Protein AF-A9HXP9-F1 (afdb_monomer_lite)

Radius of gyration: 27.37 Å; chains: 1; bounding box: 66×43×79 Å

Secondary structure (DSSP, 8-state):
-GGG-SSTTHHHHHHHHHHHHHHTT--------HHHHHHHTTS-HHHHHHHSSS---PPPPPTT-HHHHHHHHHHHHHTTTSBSS-TTTTHHHHHHHHTT-HHHHHHHHHHHHHHHHHTT---B-HHHHHHHHHSGGGHHHHHHHHHHH-SSPPTTTGGGS--SPPPHHHHHHHHHHHHHHHHHHHHHHHHHHHS-HHHHHHHHHHHHHT-------------PPPPPHHHHHHHHHHHHTTSPPPPPP-

Organism: Bordetella petrii (strain ATCC BAA-461 / DSM 12804 / CCUG 43448 / CIP 107267 / Se-1111R) (NCBI:txid340100)

Structure (mmCIF, N/CA/C/O backbone):
data_AF-A9HXP9-F1
#
_entry.id   AF-A9HXP9-F1
#
loop_
_atom_site.group_PDB
_atom_site.id
_atom_site.type_symbol
_atom_site.label_atom_id
_atom_site.label_alt_id
_atom_site.label_comp_id
_atom_site.label_asym_id
_atom_site.label_entity_id
_atom_site.label_seq_id
_atom_site.pdbx_PDB_ins_code
_atom_site.Cartn_x
_atom_site.Cartn_y
_atom_site.Cartn_z
_atom_site.occupancy
_atom_site.B_iso_or_equiv
_atom_site.auth_seq_id
_atom_site.auth_comp_id
_atom_site.auth_asym_id
_atom_site.auth_atom_id
_atom_site.pdbx_PDB_model_num
ATOM 1 N N . MET A 1 1 ? 21.660 -8.278 0.047 1.00 49.34 1 MET A N 1
ATOM 2 C CA . MET A 1 1 ? 21.557 -7.009 -0.718 1.00 49.34 1 MET A CA 1
ATOM 3 C C . MET A 1 1 ? 21.026 -5.810 0.085 1.00 49.34 1 MET A C 1
ATOM 5 O O . MET A 1 1 ? 21.309 -4.688 -0.313 1.00 49.34 1 MET A O 1
ATOM 9 N N . GLN A 1 2 ? 20.311 -5.989 1.210 1.00 44.50 2 GLN A N 1
ATOM 10 C CA . GLN A 1 2 ? 19.719 -4.881 1.994 1.00 44.50 2 GLN A CA 1
ATOM 11 C C . GLN A 1 2 ? 20.740 -3.879 2.584 1.00 44.50 2 GLN A C 1
ATOM 13 O O . GLN A 1 2 ? 20.384 -2.741 2.862 1.00 44.50 2 GLN A O 1
ATOM 18 N N . PHE A 1 3 ? 22.013 -4.263 2.726 1.00 49.00 3 PHE A N 1
ATOM 19 C CA . PHE A 1 3 ? 23.065 -3.411 3.302 1.00 49.00 3 PHE A CA 1
ATOM 20 C C . PHE A 1 3 ? 23.811 -2.534 2.286 1.00 49.00 3 PHE A C 1
ATOM 22 O O . PHE A 1 3 ? 24.602 -1.686 2.682 1.00 49.00 3 PHE A O 1
ATOM 29 N N . LEU A 1 4 ? 23.558 -2.694 0.983 1.00 50.12 4 LEU A N 1
ATOM 30 C CA . LEU A 1 4 ? 24.265 -1.927 -0.050 1.00 50.12 4 LEU A CA 1
ATOM 31 C C . LEU A 1 4 ? 23.600 -0.589 -0.381 1.00 50.12 4 LEU A C 1
ATOM 33 O O . LEU A 1 4 ? 24.172 0.178 -1.139 1.00 50.12 4 LEU A O 1
ATOM 37 N N . THR A 1 5 ? 22.420 -0.287 0.170 1.00 49.44 5 THR A N 1
ATOM 38 C CA . THR A 1 5 ? 21.584 0.865 -0.217 1.00 49.44 5 THR A CA 1
ATOM 39 C C . THR A 1 5 ? 21.872 2.167 0.539 1.00 49.44 5 THR A C 1
ATOM 41 O O . THR A 1 5 ? 21.127 3.127 0.368 1.00 49.44 5 THR A O 1
ATOM 44 N N . GLN A 1 6 ? 22.903 2.227 1.390 1.00 47.94 6 GLN A N 1
ATOM 45 C CA . GLN A 1 6 ? 23.116 3.368 2.299 1.00 47.94 6 GLN A CA 1
ATOM 46 C C . GLN A 1 6 ? 23.966 4.527 1.737 1.00 47.94 6 GLN A C 1
ATOM 48 O O . GLN A 1 6 ? 24.186 5.501 2.448 1.00 47.94 6 GLN A O 1
ATOM 53 N N . SER A 1 7 ? 24.429 4.488 0.481 1.00 49.38 7 SER A N 1
ATOM 54 C CA . SER A 1 7 ? 25.266 5.566 -0.080 1.00 49.38 7 SER A CA 1
ATOM 55 C C . SER A 1 7 ? 24.886 5.958 -1.509 1.00 49.38 7 SER A C 1
ATOM 57 O O . SER A 1 7 ? 24.274 5.185 -2.240 1.00 49.38 7 SER A O 1
ATOM 59 N N . ALA A 1 8 ? 25.297 7.151 -1.953 1.00 54.34 8 ALA A N 1
ATOM 60 C CA . ALA A 1 8 ? 25.125 7.603 -3.340 1.00 54.34 8 ALA A CA 1
ATOM 61 C C . ALA A 1 8 ? 25.799 6.667 -4.377 1.00 54.34 8 ALA A C 1
ATOM 63 O O . ALA A 1 8 ? 25.421 6.658 -5.546 1.00 54.34 8 ALA A O 1
ATOM 64 N N . GLY A 1 9 ? 26.758 5.834 -3.943 1.00 59.34 9 GLY A N 1
ATOM 65 C CA . GLY A 1 9 ? 27.407 4.784 -4.740 1.00 59.34 9 GLY A CA 1
ATOM 66 C C . GLY A 1 9 ? 26.739 3.402 -4.666 1.00 59.34 9 GLY A C 1
ATOM 67 O O . GLY A 1 9 ? 27.186 2.480 -5.349 1.00 59.34 9 GLY A O 1
ATOM 68 N N . ALA A 1 10 ? 25.668 3.250 -3.882 1.00 63.31 10 ALA A N 1
ATOM 69 C CA . ALA A 1 10 ? 24.935 2.001 -3.662 1.00 63.31 10 ALA A CA 1
ATOM 70 C C . ALA A 1 10 ? 24.533 1.298 -4.959 1.00 63.31 10 ALA A C 1
ATOM 72 O O . ALA A 1 10 ? 24.793 0.113 -5.156 1.00 63.31 10 ALA A O 1
ATOM 73 N N . THR A 1 11 ? 23.926 2.048 -5.876 1.00 66.19 11 THR A N 1
ATOM 74 C CA . THR A 1 11 ? 23.429 1.518 -7.146 1.00 66.19 11 THR A CA 1
ATOM 75 C C . THR A 1 11 ? 24.577 1.025 -8.026 1.00 66.19 11 THR A C 1
ATOM 77 O O . THR A 1 11 ? 24.444 0.005 -8.697 1.00 66.19 11 THR A O 1
ATOM 80 N N . ASN A 1 12 ? 25.731 1.704 -7.995 1.00 70.62 12 ASN A N 1
ATOM 81 C CA . ASN A 1 12 ? 26.936 1.280 -8.712 1.00 70.62 12 ASN A CA 1
ATOM 82 C C . ASN A 1 12 ? 27.529 0.003 -8.128 1.00 70.62 12 ASN A C 1
ATOM 84 O O . ASN A 1 12 ? 27.928 -0.873 -8.889 1.00 70.62 12 ASN A O 1
ATOM 88 N N . LEU A 1 13 ? 27.554 -0.123 -6.804 1.00 74.69 13 LEU A N 1
ATOM 89 C CA . LEU A 1 13 ? 28.056 -1.323 -6.144 1.00 74.69 13 LEU A CA 1
ATOM 90 C C . LEU A 1 13 ? 27.126 -2.517 -6.401 1.00 74.69 13 LEU A C 1
ATOM 92 O O . LEU A 1 13 ? 27.603 -3.566 -6.816 1.00 74.69 13 LEU A O 1
ATOM 96 N N . ILE A 1 14 ? 25.805 -2.327 -6.301 1.00 75.88 14 ILE A N 1
ATOM 97 C CA . ILE A 1 14 ? 24.805 -3.344 -6.667 1.00 75.88 14 ILE A CA 1
ATOM 98 C C . ILE A 1 14 ? 25.013 -3.809 -8.112 1.00 75.88 14 ILE A C 1
ATOM 100 O O . ILE A 1 14 ? 25.071 -5.007 -8.361 1.00 75.88 14 ILE A O 1
ATOM 104 N N . THR A 1 15 ? 25.186 -2.879 -9.053 1.00 75.25 15 THR A N 1
ATOM 105 C CA . THR A 1 15 ? 25.388 -3.213 -10.474 1.00 75.25 15 THR A CA 1
ATOM 106 C C . THR A 1 15 ? 26.705 -3.970 -10.679 1.00 75.25 15 THR A C 1
ATOM 108 O O . THR A 1 15 ? 26.717 -4.997 -11.349 1.00 75.25 15 THR A O 1
ATOM 111 N N . LYS A 1 16 ? 27.804 -3.534 -10.044 1.00 80.44 16 LYS A N 1
ATOM 112 C CA . LYS A 1 16 ? 29.096 -4.243 -10.087 1.00 80.44 16 LYS A CA 1
ATOM 113 C C . LYS A 1 16 ? 28.994 -5.663 -9.532 1.00 80.44 16 LYS A C 1
ATOM 115 O O . LYS A 1 16 ? 29.515 -6.582 -10.153 1.00 80.44 16 LYS A O 1
ATOM 120 N N . SER A 1 17 ? 28.303 -5.857 -8.410 1.00 80.50 17 SER A N 1
ATOM 121 C CA . SER A 1 17 ? 28.084 -7.190 -7.841 1.00 80.50 17 SER A CA 1
ATOM 122 C C . SER A 1 17 ? 27.224 -8.061 -8.754 1.00 80.50 17 SER A C 1
ATOM 124 O O . SER A 1 17 ? 27.577 -9.209 -8.999 1.00 80.50 17 SER A O 1
ATOM 126 N N . LEU A 1 18 ? 26.135 -7.519 -9.312 1.00 79.44 18 LEU A N 1
ATOM 127 C CA . LEU A 1 18 ? 25.303 -8.241 -10.282 1.00 79.44 18 LEU A CA 1
ATOM 128 C C . LEU A 1 18 ? 26.117 -8.649 -11.518 1.00 79.44 18 LEU A C 1
ATOM 130 O O . LEU A 1 18 ? 25.976 -9.773 -11.994 1.00 79.44 18 LEU A O 1
ATOM 134 N N . TYR A 1 19 ? 27.027 -7.788 -11.981 1.00 80.25 19 TYR A N 1
ATOM 135 C CA . TYR A 1 19 ? 27.948 -8.138 -13.056 1.00 80.25 19 TYR A CA 1
ATOM 136 C C . TYR A 1 19 ? 28.922 -9.233 -12.684 1.00 80.25 19 TYR A C 1
ATOM 138 O O . TYR A 1 19 ? 29.104 -10.152 -13.472 1.00 80.25 19 TYR A O 1
ATOM 146 N N . GLN A 1 20 ? 29.537 -9.159 -11.507 1.00 82.00 20 GLN A N 1
ATOM 147 C CA . GLN A 1 20 ? 30.446 -10.205 -11.049 1.00 82.00 20 GLN A CA 1
ATOM 148 C C . GLN A 1 20 ? 29.742 -11.562 -11.013 1.00 82.00 20 GLN A C 1
ATOM 150 O O . GLN A 1 20 ? 30.279 -12.536 -11.527 1.00 82.00 20 GLN A O 1
ATOM 155 N N . PHE A 1 21 ? 28.512 -11.622 -10.502 1.00 81.44 21 PHE A N 1
ATOM 156 C CA . PHE A 1 21 ? 27.741 -12.865 -10.497 1.00 81.44 21 PHE A CA 1
ATOM 157 C C . PHE A 1 21 ? 27.343 -13.336 -11.900 1.00 81.44 21 PHE A C 1
ATOM 159 O O . PHE A 1 21 ? 27.414 -14.531 -12.179 1.00 81.44 21 PHE A O 1
ATOM 166 N N . SER A 1 22 ? 26.993 -12.412 -12.799 1.00 77.94 22 SER A N 1
ATOM 167 C CA . SER A 1 22 ? 26.708 -12.736 -14.200 1.00 77.94 22 SER A CA 1
ATOM 168 C C . SER A 1 22 ? 27.945 -13.264 -14.939 1.00 77.94 22 SER A C 1
ATOM 170 O O . SER A 1 22 ? 27.824 -14.234 -15.681 1.00 77.94 22 SER A O 1
ATOM 172 N N . TYR A 1 23 ? 29.132 -12.690 -14.705 1.00 80.00 23 TYR A N 1
ATOM 173 C CA . TYR A 1 23 ? 30.397 -13.180 -15.272 1.00 80.00 23 TYR A CA 1
ATOM 174 C C . TYR A 1 23 ? 30.766 -14.576 -14.766 1.00 80.00 23 TYR A C 1
ATOM 176 O O . TYR A 1 23 ? 31.361 -15.352 -15.505 1.00 80.00 23 TYR A O 1
ATOM 184 N N . LEU A 1 24 ? 30.391 -14.910 -13.531 1.00 83.75 24 LEU A N 1
ATOM 185 C CA . LEU A 1 24 ? 30.593 -16.240 -12.951 1.00 83.75 24 LEU A CA 1
ATOM 186 C C . LEU A 1 24 ? 29.597 -17.290 -13.480 1.00 83.75 24 LEU A C 1
ATOM 188 O O . LEU A 1 24 ? 29.673 -18.447 -13.076 1.00 83.75 24 LEU A O 1
ATOM 192 N N . GLY A 1 25 ? 28.655 -16.909 -14.352 1.00 79.56 25 GLY A N 1
ATOM 193 C CA . GLY A 1 25 ? 27.646 -17.819 -14.904 1.00 79.56 25 GLY A CA 1
ATOM 194 C C . GLY A 1 25 ? 26.584 -18.260 -13.892 1.00 79.56 25 GLY A C 1
ATOM 195 O O . GLY A 1 25 ? 25.858 -19.220 -14.141 1.00 79.56 25 GLY A O 1
ATOM 196 N N . VAL A 1 26 ? 26.478 -17.579 -12.747 1.00 83.25 26 VAL A N 1
ATOM 197 C CA . VAL A 1 26 ? 25.495 -17.912 -11.712 1.00 83.25 26 VAL A CA 1
ATOM 198 C C . VAL A 1 26 ? 24.134 -17.334 -12.113 1.00 83.25 26 VAL A C 1
ATOM 200 O O . VAL A 1 26 ? 24.056 -16.143 -12.420 1.00 83.25 26 VAL A O 1
ATOM 203 N N . PRO A 1 27 ? 23.038 -18.114 -12.085 1.00 81.12 27 PRO A N 1
ATOM 204 C CA . PRO A 1 27 ? 21.702 -17.564 -12.281 1.00 81.12 27 PRO A CA 1
ATOM 205 C C . PRO A 1 27 ? 21.354 -16.625 -11.118 1.00 81.12 27 PRO A C 1
ATOM 207 O O . PRO A 1 27 ? 21.237 -17.050 -9.968 1.00 81.12 27 PRO A O 1
ATOM 210 N N . VAL A 1 28 ? 21.195 -15.332 -11.411 1.00 79.44 28 VAL A N 1
ATOM 211 C CA . VAL A 1 28 ? 20.887 -14.305 -10.406 1.00 79.44 28 VAL A CA 1
ATOM 212 C C . VAL A 1 28 ? 19.432 -13.878 -10.513 1.00 79.44 28 VAL A C 1
ATOM 214 O O . VAL A 1 28 ? 18.983 -13.418 -11.558 1.00 79.44 28 VAL A O 1
ATOM 217 N N . VAL A 1 29 ? 18.723 -13.931 -9.388 1.00 84.06 29 VAL A N 1
ATOM 218 C CA . VAL A 1 29 ? 17.427 -13.269 -9.216 1.00 84.06 29 VAL A CA 1
ATOM 219 C C . VAL A 1 29 ? 17.611 -12.127 -8.226 1.00 84.06 29 VAL A C 1
ATOM 221 O O . VAL A 1 29 ? 18.096 -12.334 -7.113 1.00 84.06 29 VAL A O 1
ATOM 224 N N . PHE A 1 30 ? 17.219 -10.913 -8.612 1.00 84.56 30 PHE A N 1
ATOM 225 C CA . PHE A 1 30 ? 17.198 -9.771 -7.702 1.00 84.56 30 PHE A CA 1
ATOM 226 C C . PHE A 1 30 ? 15.808 -9.140 -7.657 1.00 84.56 30 PHE A C 1
ATOM 228 O O . PHE A 1 30 ? 15.121 -9.017 -8.667 1.00 84.56 30 PHE A O 1
ATOM 235 N N . ALA A 1 31 ? 15.401 -8.717 -6.462 1.00 86.56 31 ALA A N 1
ATOM 236 C CA . ALA A 1 31 ? 14.173 -7.967 -6.252 1.00 86.56 31 ALA A CA 1
ATOM 237 C C . ALA A 1 31 ? 14.509 -6.485 -6.061 1.00 86.56 31 ALA A C 1
ATOM 239 O O . ALA A 1 31 ? 15.366 -6.127 -5.249 1.00 86.56 31 ALA A O 1
ATOM 240 N N . ALA A 1 32 ? 13.816 -5.620 -6.795 1.00 84.62 32 ALA A N 1
ATOM 241 C CA . ALA A 1 32 ? 13.989 -4.176 -6.733 1.00 84.62 32 ALA A CA 1
ATOM 242 C C . ALA A 1 32 ? 12.645 -3.485 -6.502 1.00 84.62 32 ALA A C 1
ATOM 244 O O . ALA A 1 32 ? 11.617 -3.880 -7.049 1.00 84.62 32 ALA A O 1
ATOM 245 N N . ASN A 1 33 ? 12.654 -2.415 -5.707 1.00 87.75 33 ASN A N 1
ATOM 246 C CA . ASN A 1 33 ? 11.518 -1.500 -5.663 1.00 87.75 33 ASN A CA 1
ATOM 247 C C . ASN A 1 33 ? 11.522 -0.588 -6.907 1.00 87.75 33 ASN A C 1
ATOM 249 O O . ASN A 1 33 ? 12.518 -0.486 -7.628 1.00 87.75 33 ASN A O 1
ATOM 253 N N . TYR A 1 34 ? 10.417 0.122 -7.145 1.00 87.38 34 TYR A N 1
ATOM 254 C CA . TYR A 1 34 ? 10.291 0.998 -8.316 1.00 87.38 34 TYR A CA 1
ATOM 255 C C . TYR A 1 34 ? 11.317 2.142 -8.343 1.00 87.38 34 TYR A C 1
ATOM 257 O O . TYR A 1 34 ? 11.716 2.574 -9.422 1.00 87.38 34 TYR A O 1
ATOM 265 N N . GLY A 1 35 ? 11.785 2.618 -7.184 1.00 83.25 35 GLY A N 1
ATOM 266 C CA . GLY A 1 35 ? 12.832 3.642 -7.102 1.00 83.25 35 GLY A CA 1
ATOM 267 C C . GLY A 1 35 ? 14.191 3.147 -7.607 1.00 83.25 35 GLY A C 1
ATOM 268 O O . GLY A 1 35 ? 14.857 3.833 -8.388 1.00 83.25 35 GLY A O 1
ATOM 269 N N . LEU A 1 36 ? 14.574 1.927 -7.222 1.00 83.38 36 LEU A N 1
ATOM 270 C CA . LEU A 1 36 ? 15.788 1.276 -7.704 1.00 83.38 36 LEU A CA 1
ATOM 271 C C . LEU A 1 36 ? 15.673 0.957 -9.198 1.00 83.38 36 LEU A C 1
ATOM 273 O O . LEU A 1 36 ? 16.592 1.268 -9.947 1.00 83.38 36 LEU A O 1
ATOM 277 N N . TRP A 1 37 ? 14.525 0.445 -9.651 1.00 86.38 37 TRP A N 1
ATOM 278 C CA . TRP A 1 37 ? 14.279 0.199 -11.075 1.00 86.38 37 TRP A CA 1
ATOM 279 C C . TRP A 1 37 ? 14.441 1.468 -11.925 1.00 86.38 37 TRP A C 1
ATOM 281 O O . TRP A 1 37 ? 15.171 1.467 -12.912 1.00 86.38 37 TRP A O 1
ATOM 291 N N . ARG A 1 38 ? 13.828 2.590 -11.515 1.00 86.12 38 ARG A N 1
ATOM 292 C CA . ARG A 1 38 ? 13.982 3.890 -12.200 1.00 86.12 38 ARG A CA 1
ATOM 293 C C . ARG A 1 38 ? 15.433 4.371 -12.224 1.00 86.12 38 ARG A C 1
ATOM 295 O O . ARG A 1 38 ? 15.827 5.045 -13.169 1.00 86.12 38 ARG A O 1
ATOM 302 N N . SER A 1 39 ? 16.209 4.058 -11.189 1.00 84.19 39 SER A N 1
ATOM 303 C CA . SER A 1 39 ? 17.640 4.372 -11.151 1.00 84.19 39 SER A CA 1
ATOM 304 C C . SER A 1 39 ? 18.441 3.503 -12.123 1.00 84.19 39 SER A C 1
ATOM 306 O O . SER A 1 39 ? 19.337 4.018 -12.783 1.00 84.19 39 SER A O 1
ATOM 308 N N . LEU A 1 40 ? 18.104 2.215 -12.245 1.00 83.88 40 LEU A N 1
ATOM 309 C CA . LEU A 1 40 ? 18.754 1.290 -13.178 1.00 83.88 40 LEU A CA 1
ATOM 310 C C . LEU A 1 40 ? 18.420 1.612 -14.642 1.00 83.88 40 LEU A C 1
ATOM 312 O O . LEU A 1 40 ? 19.321 1.589 -15.470 1.00 83.88 40 LEU A O 1
ATOM 316 N N . LEU A 1 41 ? 17.182 2.019 -14.944 1.00 85.44 41 LEU A N 1
ATOM 317 C CA . LEU A 1 41 ? 16.767 2.444 -16.292 1.00 85.44 41 LEU A CA 1
ATOM 318 C C . LEU A 1 41 ? 17.533 3.660 -16.838 1.00 85.44 41 LEU A C 1
ATOM 320 O O . LEU A 1 41 ? 17.568 3.866 -18.043 1.00 85.44 41 LEU A O 1
ATOM 324 N N . LYS A 1 42 ? 18.106 4.500 -15.968 1.00 85.62 42 LYS A N 1
ATOM 325 C CA . LYS A 1 42 ? 18.893 5.676 -16.381 1.00 85.62 42 LYS A CA 1
ATOM 326 C C . LYS A 1 42 ? 20.345 5.338 -16.734 1.00 85.62 42 LYS A C 1
ATOM 328 O O . LYS A 1 42 ? 21.100 6.242 -17.083 1.00 85.62 42 LYS A O 1
ATOM 333 N N . ARG A 1 43 ? 20.765 4.082 -16.556 1.00 82.69 43 ARG A N 1
ATOM 334 C CA . ARG A 1 43 ? 22.135 3.637 -16.842 1.00 82.69 43 ARG A CA 1
ATOM 335 C C . ARG A 1 43 ? 22.325 3.390 -18.338 1.00 82.69 43 ARG A C 1
ATOM 337 O O . ARG A 1 43 ? 21.397 3.524 -19.130 1.00 82.69 43 ARG A O 1
ATOM 344 N N . GLN A 1 44 ? 23.553 3.037 -18.709 1.00 84.38 44 GLN A N 1
ATOM 345 C CA . GLN A 1 44 ? 23.889 2.659 -20.076 1.00 84.38 44 GLN A CA 1
ATOM 346 C C . GLN A 1 44 ? 23.011 1.496 -20.555 1.00 84.38 44 GLN A C 1
ATOM 348 O O . GLN A 1 44 ? 22.587 0.640 -19.774 1.00 84.38 44 GLN A O 1
ATOM 353 N N . GLU A 1 45 ? 22.751 1.461 -21.858 1.00 83.62 45 GLU A N 1
ATOM 354 C CA . GLU A 1 45 ? 21.870 0.466 -22.469 1.00 83.62 45 GLU A CA 1
ATOM 355 C C . GLU A 1 45 ? 22.359 -0.971 -22.229 1.00 83.62 45 GLU A C 1
ATOM 357 O O . GLU A 1 45 ? 21.556 -1.857 -21.957 1.00 83.62 45 GLU A O 1
ATOM 362 N N . GLN A 1 46 ? 23.677 -1.184 -22.207 1.00 80.62 46 GLN A N 1
ATOM 363 C CA . GLN A 1 46 ? 24.294 -2.479 -21.900 1.00 80.62 46 GLN A CA 1
ATOM 364 C C . GLN A 1 46 ? 23.914 -2.995 -20.502 1.00 80.62 46 GLN A C 1
ATOM 366 O O . GLN A 1 46 ? 23.658 -4.188 -20.322 1.00 80.62 46 GLN A O 1
ATOM 371 N N . ASP A 1 47 ? 23.839 -2.104 -19.510 1.00 79.50 47 ASP A N 1
ATOM 372 C CA . ASP A 1 47 ? 23.405 -2.428 -18.148 1.00 79.50 47 ASP A CA 1
ATOM 373 C C . ASP A 1 47 ? 21.925 -2.781 -18.112 1.00 79.50 47 ASP A C 1
ATOM 375 O O . ASP A 1 47 ? 21.521 -3.749 -17.466 1.00 79.50 47 ASP A O 1
ATOM 379 N N . THR A 1 48 ? 21.124 -2.038 -18.866 1.00 82.56 48 THR A N 1
ATOM 380 C CA . THR A 1 48 ? 19.685 -2.273 -18.978 1.00 82.56 48 THR A CA 1
ATOM 381 C C . THR A 1 48 ? 19.400 -3.621 -19.640 1.00 82.56 48 THR A C 1
ATOM 383 O O . THR A 1 48 ? 18.638 -4.418 -19.101 1.00 82.56 48 THR A O 1
ATOM 386 N N . GLN A 1 49 ? 20.064 -3.933 -20.752 1.00 82.94 49 GLN A N 1
ATOM 387 C CA . GLN A 1 49 ? 19.865 -5.182 -21.490 1.00 82.94 49 GLN A CA 1
ATOM 388 C C . GLN A 1 49 ? 20.339 -6.425 -20.733 1.00 82.94 49 GLN A C 1
ATOM 390 O O . GLN A 1 49 ? 19.825 -7.507 -20.997 1.00 82.94 49 GLN A O 1
ATOM 395 N N . ARG A 1 50 ? 21.298 -6.295 -19.807 1.00 80.88 50 ARG A N 1
ATOM 396 C CA . ARG A 1 50 ? 21.797 -7.420 -18.995 1.00 80.88 50 ARG A CA 1
ATOM 397 C C . ARG A 1 50 ? 21.030 -7.614 -17.688 1.00 80.88 50 ARG A C 1
ATOM 399 O O . ARG A 1 50 ? 20.936 -8.740 -17.213 1.00 80.88 50 ARG A O 1
ATOM 406 N N . LEU A 1 51 ? 20.521 -6.537 -17.084 1.00 80.19 51 LEU A N 1
ATOM 407 C CA . LEU A 1 51 ? 19.869 -6.590 -15.768 1.00 80.19 51 LEU A CA 1
ATOM 408 C C . LEU A 1 51 ? 18.340 -6.528 -15.833 1.00 80.19 51 LEU A C 1
ATOM 410 O O . LEU A 1 51 ? 17.679 -6.996 -14.910 1.00 80.19 51 LEU A O 1
ATOM 414 N N . LEU A 1 52 ? 17.770 -5.915 -16.872 1.00 84.25 52 LEU A N 1
ATOM 415 C CA . LEU A 1 52 ? 16.348 -5.556 -16.948 1.00 84.25 52 LEU A CA 1
ATOM 416 C C . LEU A 1 52 ? 15.606 -6.269 -18.093 1.00 84.25 52 LEU A C 1
ATOM 418 O O . LEU A 1 52 ? 14.509 -5.852 -18.454 1.00 84.25 52 LEU A O 1
ATOM 422 N N . THR A 1 53 ? 16.177 -7.338 -18.656 1.00 82.69 53 THR A N 1
ATOM 423 C CA . THR A 1 53 ? 15.670 -8.037 -19.853 1.00 82.69 53 THR A CA 1
ATOM 424 C C . THR A 1 53 ? 14.322 -8.725 -19.634 1.00 82.69 53 THR A C 1
ATOM 426 O O . THR A 1 53 ? 13.458 -8.681 -20.503 1.00 82.69 53 THR A O 1
ATOM 429 N N . SER A 1 54 ? 14.136 -9.371 -18.481 1.00 84.06 54 SER A N 1
ATOM 430 C CA . SER A 1 54 ? 12.974 -10.222 -18.184 1.00 84.06 54 SER A CA 1
ATOM 431 C C . SER A 1 54 ? 12.383 -9.922 -16.797 1.00 84.06 54 SER A C 1
ATOM 433 O O . SER A 1 54 ? 12.466 -10.739 -15.876 1.00 84.06 54 SER A O 1
ATOM 435 N N . PRO A 1 55 ? 11.787 -8.732 -16.598 1.00 87.19 55 PRO A N 1
ATOM 436 C CA . PRO A 1 55 ? 11.243 -8.360 -15.303 1.00 87.19 55 PRO A CA 1
ATOM 437 C C . PRO A 1 55 ? 9.961 -9.127 -14.979 1.00 87.19 55 PRO A C 1
ATOM 439 O O . PRO A 1 55 ? 8.993 -9.106 -15.737 1.00 87.19 55 PRO A O 1
ATOM 442 N N . ILE A 1 56 ? 9.914 -9.710 -13.783 1.00 89.00 56 ILE A N 1
ATOM 443 C CA . ILE A 1 56 ? 8.671 -10.192 -13.178 1.00 89.00 56 ILE A CA 1
ATOM 444 C C . ILE A 1 56 ? 8.103 -9.059 -12.323 1.00 89.00 56 ILE A C 1
ATOM 446 O O . ILE A 1 56 ? 8.676 -8.683 -11.297 1.00 89.00 56 ILE A O 1
ATOM 450 N N . VAL A 1 57 ? 6.980 -8.484 -12.756 1.00 88.31 57 VAL A N 1
ATOM 451 C CA . VAL A 1 57 ? 6.356 -7.351 -12.065 1.00 88.31 57 VAL A CA 1
ATOM 452 C C . VAL A 1 57 ? 5.384 -7.849 -11.006 1.00 88.31 57 VAL A C 1
ATOM 454 O O . VAL A 1 57 ? 4.334 -8.400 -11.318 1.00 88.31 57 VAL A O 1
ATOM 457 N N . LEU A 1 58 ? 5.708 -7.590 -9.741 1.00 87.94 58 LEU A N 1
ATOM 458 C CA . LEU A 1 58 ? 4.788 -7.803 -8.629 1.00 87.94 58 LEU A CA 1
ATOM 459 C C . LEU A 1 58 ? 3.943 -6.545 -8.420 1.00 87.94 58 LEU A C 1
ATOM 461 O O . LEU A 1 58 ? 4.471 -5.461 -8.140 1.00 87.94 58 LEU A O 1
ATOM 465 N N . LEU A 1 59 ? 2.630 -6.695 -8.572 1.00 87.19 59 LEU A N 1
ATOM 466 C CA . LEU A 1 59 ? 1.658 -5.633 -8.349 1.00 87.19 59 LEU A CA 1
ATOM 467 C C . LEU A 1 59 ? 0.986 -5.794 -6.978 1.00 87.19 59 LEU A C 1
ATOM 469 O O . LEU A 1 59 ? 0.891 -6.909 -6.461 1.00 87.19 59 LEU A O 1
ATOM 473 N N . PRO A 1 60 ? 0.521 -4.689 -6.367 1.00 87.69 60 PRO A N 1
ATOM 474 C CA . PRO A 1 60 ? -0.401 -4.764 -5.242 1.00 87.69 60 PRO A CA 1
ATOM 475 C C . PRO A 1 60 ? -1.642 -5.571 -5.624 1.00 87.69 60 PRO A C 1
ATOM 477 O O . PRO A 1 60 ? -2.035 -5.584 -6.792 1.00 87.69 60 PRO A O 1
ATOM 480 N N . SER A 1 61 ? -2.278 -6.199 -4.637 1.00 89.50 61 SER A N 1
ATOM 481 C CA . SER A 1 61 ? -3.546 -6.881 -4.877 1.00 89.50 61 SER A CA 1
ATOM 482 C C . SER A 1 61 ? -4.578 -5.888 -5.421 1.00 89.50 61 SER A C 1
ATOM 484 O O . SER A 1 61 ? -4.609 -4.719 -5.026 1.00 89.50 61 SER A O 1
ATOM 486 N N . GLU A 1 62 ? -5.412 -6.346 -6.348 1.00 86.81 62 GLU A N 1
ATOM 487 C CA . GLU A 1 62 ? -6.513 -5.553 -6.891 1.00 86.81 62 GLU A CA 1
ATOM 488 C C . GLU A 1 62 ? -7.701 -5.578 -5.919 1.00 86.81 62 GLU A C 1
ATOM 490 O O . GLU A 1 62 ? -7.895 -6.545 -5.170 1.00 86.81 62 GLU A O 1
ATOM 495 N N . LYS A 1 63 ? -8.493 -4.502 -5.895 1.00 84.31 63 LYS A N 1
ATOM 496 C CA . LYS A 1 63 ? -9.678 -4.436 -5.040 1.00 84.31 63 LYS A CA 1
ATOM 497 C C . LYS A 1 63 ? -10.667 -5.526 -5.446 1.00 84.31 63 LYS A C 1
ATOM 499 O O . LYS A 1 63 ? -11.033 -5.625 -6.609 1.00 84.31 63 LYS A O 1
ATOM 504 N N . GLY A 1 64 ? -11.122 -6.308 -4.470 1.00 82.94 64 GLY A N 1
ATOM 505 C CA . GLY A 1 64 ? -12.086 -7.383 -4.707 1.00 82.94 64 GLY A CA 1
ATOM 506 C C . GLY A 1 64 ? -11.523 -8.557 -5.510 1.00 82.94 64 GLY A C 1
ATOM 507 O O . GLY A 1 64 ? -12.280 -9.460 -5.847 1.00 82.94 64 GLY A O 1
ATOM 508 N N . SER A 1 65 ? -10.214 -8.569 -5.798 1.00 88.50 65 SER A N 1
ATOM 509 C CA . SER A 1 65 ? -9.569 -9.751 -6.364 1.00 88.50 65 SER A CA 1
ATOM 510 C C . SER A 1 65 ? -9.674 -10.924 -5.401 1.00 88.50 65 SER A C 1
ATOM 512 O O . SER A 1 65 ? -9.615 -10.760 -4.178 1.00 88.50 65 SER A O 1
ATOM 514 N N . GLU A 1 66 ? -9.780 -12.124 -5.960 1.00 90.75 66 GLU A N 1
ATOM 515 C CA . GLU A 1 66 ? -9.832 -13.346 -5.167 1.00 90.75 66 GLU A CA 1
ATOM 516 C C . GLU A 1 66 ? -8.596 -13.480 -4.264 1.00 90.75 66 GLU A C 1
ATOM 518 O O . GLU A 1 66 ? -8.719 -13.826 -3.093 1.00 90.75 66 GLU A O 1
ATOM 523 N N . ASP A 1 67 ? -7.418 -13.094 -4.759 1.00 90.38 67 ASP A N 1
ATOM 524 C CA . ASP A 1 67 ? -6.173 -13.082 -3.986 1.00 90.38 67 ASP A CA 1
ATOM 525 C C . ASP A 1 67 ? -6.226 -12.155 -2.768 1.00 90.38 67 ASP A C 1
ATOM 527 O O . ASP A 1 67 ? -5.649 -12.467 -1.722 1.00 90.38 67 ASP A O 1
ATOM 531 N N . TRP A 1 68 ? -6.894 -11.004 -2.893 1.00 92.25 68 TRP A N 1
ATOM 532 C CA . TRP A 1 68 ? -7.082 -10.080 -1.778 1.00 92.25 68 TRP A CA 1
ATOM 533 C C . TRP A 1 68 ? -8.017 -10.671 -0.726 1.00 92.25 68 TRP A C 1
ATOM 535 O O . TRP A 1 68 ? -7.680 -10.682 0.457 1.00 92.25 68 TRP A O 1
ATOM 545 N N . ASN A 1 69 ? -9.149 -11.221 -1.160 1.00 92.31 69 ASN A N 1
ATOM 546 C CA . ASN A 1 69 ? -10.140 -11.806 -0.259 1.00 92.31 69 ASN A CA 1
ATOM 547 C C . ASN A 1 69 ? -9.582 -13.053 0.444 1.00 92.31 69 ASN A C 1
ATOM 549 O O . ASN A 1 69 ? -9.679 -13.164 1.666 1.00 92.31 69 ASN A O 1
ATOM 553 N N . ARG A 1 70 ? -8.887 -13.939 -0.287 1.00 93.12 70 ARG A N 1
ATOM 554 C CA . ARG A 1 70 ? -8.167 -15.091 0.287 1.00 93.12 70 ARG A CA 1
ATOM 555 C C . ARG A 1 70 ? -7.114 -14.654 1.300 1.00 93.12 70 ARG A C 1
ATOM 557 O O . ARG A 1 70 ? -6.978 -15.286 2.342 1.00 93.12 70 ARG A O 1
ATOM 564 N N . TYR A 1 71 ? -6.383 -13.573 1.020 1.00 93.56 71 TYR A N 1
ATOM 565 C CA . TYR A 1 71 ? -5.417 -13.031 1.972 1.00 93.56 71 TYR A CA 1
ATOM 566 C C . TYR A 1 71 ? -6.094 -12.541 3.256 1.00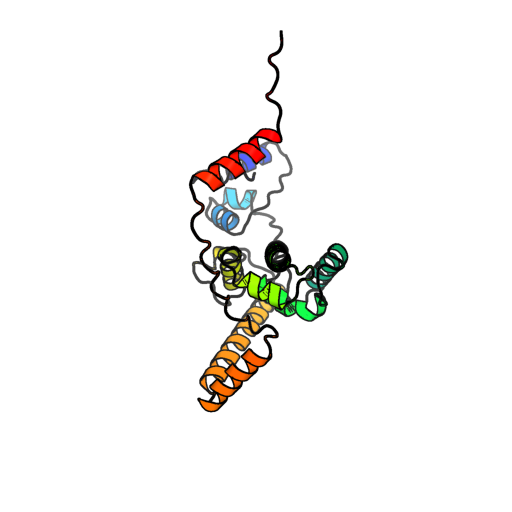 93.56 71 TYR A C 1
ATOM 568 O O . TYR A 1 71 ? -5.644 -12.905 4.340 1.00 93.56 71 TYR A O 1
ATOM 576 N N . LEU A 1 72 ? -7.173 -11.761 3.149 1.00 92.69 72 LEU A N 1
ATOM 577 C CA . LEU A 1 72 ? -7.916 -11.292 4.321 1.00 92.69 72 LEU A CA 1
ATOM 578 C C . LEU A 1 72 ? -8.495 -12.460 5.131 1.00 92.69 72 LEU A C 1
ATOM 580 O O . LEU A 1 72 ? -8.380 -12.447 6.348 1.00 92.69 72 LEU A O 1
ATOM 584 N N . ASN A 1 73 ? -9.006 -13.498 4.463 1.00 91.69 73 ASN A N 1
ATOM 585 C CA . ASN A 1 73 ? -9.576 -14.685 5.107 1.00 91.69 73 ASN A CA 1
ATOM 586 C C . ASN A 1 73 ? -8.478 -15.465 5.844 1.00 91.69 73 ASN A C 1
ATOM 588 O O . ASN A 1 73 ? -8.617 -15.828 7.006 1.00 91.69 73 ASN A O 1
ATOM 592 N N . GLY A 1 74 ? -7.316 -15.638 5.209 1.00 92.56 74 GLY A N 1
ATOM 593 C CA . GLY A 1 74 ? -6.157 -16.244 5.861 1.00 92.56 74 GLY A CA 1
ATOM 594 C C . GLY A 1 74 ? -5.693 -15.472 7.099 1.00 92.56 74 GLY A C 1
ATOM 595 O O . GLY A 1 74 ? -5.298 -16.089 8.085 1.00 92.56 74 GLY A O 1
ATOM 596 N N . VAL A 1 75 ? -5.752 -14.136 7.075 1.00 91.25 75 VAL A N 1
ATOM 597 C CA . VAL A 1 75 ? -5.409 -13.315 8.247 1.00 91.25 75 VAL A CA 1
ATOM 598 C C . VAL A 1 75 ? -6.471 -13.419 9.338 1.00 91.25 75 VAL A C 1
ATOM 600 O O . VAL A 1 75 ? -6.109 -13.514 10.506 1.00 91.25 75 VAL A O 1
ATOM 603 N N . GLU A 1 76 ? -7.749 -13.415 8.974 1.00 90.25 76 GLU A N 1
ATOM 604 C CA . GLU A 1 76 ? -8.870 -13.580 9.902 1.00 90.25 76 GLU A CA 1
ATOM 605 C C . GLU A 1 76 ? -8.791 -14.915 10.644 1.00 90.25 76 GLU A C 1
ATOM 607 O O . GLU A 1 76 ? -8.777 -14.925 11.870 1.00 90.25 76 GLU A O 1
ATOM 612 N N . ASN A 1 77 ? -8.585 -16.014 9.913 1.00 91.00 77 ASN A N 1
ATOM 613 C CA . ASN A 1 77 ? -8.408 -17.345 10.497 1.00 91.00 77 ASN A CA 1
ATOM 614 C C . ASN A 1 77 ? -7.160 -17.439 11.386 1.00 91.00 77 ASN A C 1
ATOM 616 O O . ASN A 1 77 ? -7.159 -18.147 12.388 1.00 91.00 77 ASN A O 1
ATOM 620 N N . LEU A 1 78 ? -6.071 -16.752 11.022 1.00 91.00 78 LEU A N 1
ATOM 621 C CA . LEU A 1 78 ? -4.837 -16.757 11.814 1.00 91.00 78 LEU A CA 1
ATOM 622 C C . LEU A 1 78 ? -4.981 -15.958 13.114 1.00 91.00 78 LEU A C 1
ATOM 624 O O . LEU A 1 78 ? -4.383 -16.309 14.129 1.00 91.00 78 LEU A O 1
ATOM 628 N N . LEU A 1 79 ? -5.715 -14.849 13.060 1.00 87.81 79 LEU A N 1
ATOM 629 C CA . LEU A 1 79 ? -5.911 -13.924 14.171 1.00 87.81 79 LEU A CA 1
ATOM 630 C C . LEU A 1 79 ? -7.239 -14.169 14.887 1.00 87.81 79 LEU A C 1
ATOM 632 O O . LEU A 1 79 ? -7.751 -13.240 15.511 1.00 87.81 79 LEU A O 1
ATOM 636 N N . ASP A 1 80 ? -7.783 -15.381 14.797 1.00 82.88 80 ASP A N 1
ATOM 637 C CA . ASP A 1 80 ? -9.089 -15.744 15.337 1.00 82.88 80 ASP A CA 1
ATOM 638 C C . ASP A 1 80 ? -9.326 -15.157 16.745 1.00 82.88 80 ASP A C 1
ATOM 640 O O . ASP A 1 80 ? -8.446 -15.153 17.613 1.00 82.88 80 ASP A O 1
ATOM 644 N N . GLY A 1 81 ? -10.497 -14.548 16.939 1.00 82.38 81 GLY A N 1
ATOM 645 C CA . GLY A 1 81 ? -10.863 -13.824 18.161 1.00 82.38 81 GLY A CA 1
ATOM 646 C C . GLY A 1 81 ? -10.231 -12.434 18.360 1.00 82.38 81 GLY A C 1
ATOM 647 O O . GLY A 1 81 ? -10.600 -11.742 19.313 1.00 82.38 81 GLY A O 1
ATOM 648 N N . THR A 1 82 ? -9.322 -11.981 17.486 1.00 87.88 82 THR A N 1
ATOM 649 C CA . THR A 1 82 ? -8.725 -10.627 17.552 1.00 87.88 82 THR A CA 1
ATOM 650 C C . THR A 1 82 ? -9.647 -9.559 16.975 1.00 87.88 82 THR A C 1
ATOM 652 O O . THR A 1 82 ? -9.618 -8.417 17.430 1.00 87.88 82 THR A O 1
ATOM 655 N N . PHE A 1 83 ? -10.454 -9.894 15.971 1.00 88.69 83 PHE A N 1
ATOM 656 C CA . PHE A 1 83 ? -11.406 -8.966 15.364 1.00 88.69 83 PHE A CA 1
ATOM 657 C C . PHE A 1 83 ? -12.809 -9.241 15.891 1.00 88.69 83 PHE A C 1
ATOM 659 O O . PHE A 1 83 ? -13.204 -10.392 16.042 1.00 88.69 83 PHE A O 1
ATOM 666 N N . SER A 1 84 ? -13.566 -8.181 16.177 1.00 86.69 84 SER A N 1
ATOM 667 C CA . SER A 1 84 ? -14.985 -8.305 16.546 1.00 86.69 84 SER A CA 1
ATOM 668 C C . SER A 1 84 ? -15.919 -8.278 15.333 1.00 86.69 84 SER A C 1
ATOM 670 O O . SER A 1 84 ? -17.133 -8.340 15.500 1.00 86.69 84 SER A O 1
ATOM 672 N N . VAL A 1 85 ? -15.374 -8.083 14.130 1.00 84.25 85 VAL A N 1
ATOM 673 C CA . VAL A 1 85 ? -16.121 -7.852 12.890 1.00 84.25 85 VAL A CA 1
ATOM 674 C C . VAL A 1 85 ? -15.532 -8.716 11.783 1.00 84.25 85 VAL A C 1
ATOM 676 O O . VAL A 1 85 ? -14.315 -8.888 11.740 1.00 84.25 85 VAL A O 1
ATOM 679 N N . ASP A 1 86 ? -16.394 -9.181 10.878 1.00 86.31 86 ASP A N 1
ATOM 680 C CA . ASP A 1 86 ? -16.001 -9.874 9.652 1.00 86.31 86 ASP A CA 1
ATOM 681 C C . ASP A 1 86 ? -15.131 -8.964 8.767 1.00 86.31 86 ASP A C 1
ATOM 683 O O . ASP A 1 86 ? -15.559 -7.905 8.284 1.00 86.31 86 ASP A O 1
ATOM 687 N N . ILE A 1 87 ? -13.884 -9.378 8.556 1.00 87.94 87 ILE A N 1
ATOM 688 C CA . ILE A 1 87 ? -12.907 -8.618 7.768 1.00 87.94 87 ILE A CA 1
ATOM 689 C C . ILE A 1 87 ? -13.301 -8.614 6.283 1.00 87.94 87 ILE A C 1
ATOM 691 O O . ILE A 1 87 ? -13.057 -7.621 5.581 1.00 87.94 87 ILE A O 1
ATOM 695 N N . GLN A 1 88 ? -13.934 -9.686 5.793 1.00 86.38 88 GLN A N 1
ATOM 696 C CA . GLN A 1 88 ? -14.352 -9.815 4.394 1.00 86.38 88 GLN A CA 1
ATOM 697 C C . GLN A 1 88 ? -15.408 -8.783 4.023 1.00 86.38 88 GLN A C 1
ATOM 699 O O . GLN A 1 88 ? -15.275 -8.108 2.991 1.00 86.38 88 GLN A O 1
ATOM 704 N N . ALA A 1 89 ? -16.406 -8.602 4.891 1.00 88.50 89 ALA A N 1
ATOM 705 C CA . ALA A 1 89 ? -17.461 -7.608 4.714 1.00 88.50 89 ALA A CA 1
ATOM 706 C C . ALA A 1 89 ? -16.893 -6.188 4.523 1.00 88.50 89 ALA A C 1
ATOM 708 O O . ALA A 1 89 ? -17.438 -5.376 3.772 1.00 88.50 89 ALA A O 1
ATOM 709 N N . HIS A 1 90 ? -15.738 -5.902 5.132 1.00 89.94 90 HIS A N 1
ATOM 710 C CA . HIS A 1 90 ? -15.067 -4.603 5.065 1.00 89.94 90 HIS A CA 1
ATOM 711 C C . HIS A 1 90 ? -13.833 -4.572 4.152 1.00 89.94 90 HIS A C 1
ATOM 713 O O . HIS A 1 90 ? -13.061 -3.605 4.184 1.00 89.94 90 HIS A O 1
ATOM 719 N N . SER A 1 91 ? -13.669 -5.565 3.273 1.00 91.12 91 SER A N 1
ATOM 720 C CA . SER A 1 91 ? -12.537 -5.679 2.340 1.00 91.12 91 SER A CA 1
ATOM 721 C C . SER A 1 91 ? -12.280 -4.401 1.530 1.00 91.12 91 SER A C 1
ATOM 723 O O . SER A 1 91 ? -11.126 -4.001 1.351 1.00 91.12 91 SER A O 1
ATOM 725 N N . SER A 1 92 ? -13.341 -3.716 1.085 1.00 89.69 92 SER A N 1
ATOM 726 C CA . SER A 1 92 ? -13.256 -2.444 0.354 1.00 89.69 92 SER A CA 1
ATOM 727 C C . SER A 1 92 ? -12.692 -1.310 1.214 1.00 89.69 92 SER A C 1
ATOM 729 O O . SER A 1 92 ? -11.866 -0.531 0.738 1.00 89.69 92 SER A O 1
ATOM 731 N N . THR A 1 93 ? -13.126 -1.199 2.469 1.00 90.75 93 THR A N 1
ATOM 732 C CA . THR A 1 93 ? -12.647 -0.164 3.397 1.00 90.75 93 THR A CA 1
ATOM 733 C C . THR A 1 93 ? -11.181 -0.405 3.733 1.00 90.75 93 THR A C 1
ATOM 735 O O . THR A 1 93 ? -10.356 0.498 3.615 1.00 90.75 93 THR A O 1
ATOM 738 N N . ILE A 1 94 ? -10.816 -1.650 4.037 1.00 93.00 94 ILE A N 1
ATOM 739 C CA . ILE A 1 94 ? -9.428 -2.035 4.326 1.00 93.00 94 ILE A CA 1
ATOM 740 C C . ILE A 1 94 ? -8.530 -1.769 3.114 1.00 93.00 94 ILE A C 1
ATOM 742 O O . ILE A 1 94 ? -7.406 -1.278 3.260 1.00 93.00 94 ILE A O 1
ATOM 746 N N . TYR A 1 95 ? -9.032 -2.028 1.905 1.00 92.94 95 TYR A N 1
ATOM 747 C CA . TYR A 1 95 ? -8.317 -1.696 0.681 1.00 92.94 95 TYR A CA 1
ATOM 748 C C . TYR A 1 95 ? -8.030 -0.194 0.579 1.00 92.94 95 TYR A C 1
ATOM 750 O O . TYR A 1 95 ? -6.919 0.192 0.228 1.00 92.94 95 TYR A O 1
ATOM 758 N N . GLN A 1 96 ? -8.989 0.670 0.916 1.00 91.06 96 GLN A N 1
ATOM 759 C CA . GLN A 1 96 ? -8.790 2.126 0.890 1.00 91.06 96 GLN A CA 1
ATOM 760 C C . GLN A 1 96 ? -7.734 2.588 1.904 1.00 91.06 96 GLN A C 1
ATOM 762 O O . GLN A 1 96 ? -6.939 3.473 1.596 1.00 91.06 96 GLN A O 1
ATOM 767 N N . LEU A 1 97 ? -7.657 1.941 3.070 1.00 93.00 97 LEU A N 1
ATOM 768 C CA . LEU A 1 97 ? -6.671 2.264 4.109 1.00 93.00 97 LEU A CA 1
ATOM 769 C C . LEU A 1 97 ? -5.247 1.763 3.790 1.00 93.00 97 LEU A C 1
ATOM 771 O O . LEU A 1 97 ? -4.273 2.212 4.402 1.00 93.00 97 LEU A O 1
ATOM 775 N N . THR A 1 98 ? -5.101 0.823 2.849 1.00 94.25 98 THR A N 1
ATOM 776 C CA . THR A 1 98 ? -3.835 0.093 2.618 1.00 94.25 98 THR A CA 1
ATOM 777 C C . THR A 1 98 ? -3.372 0.053 1.160 1.00 94.25 98 THR A C 1
ATOM 779 O O . THR A 1 98 ? -2.245 -0.365 0.895 1.00 94.25 98 THR A O 1
ATOM 782 N N . ALA A 1 99 ? -4.206 0.483 0.210 1.00 91.06 99 ALA A N 1
ATOM 783 C CA . ALA A 1 99 ? -4.000 0.353 -1.236 1.00 91.06 99 ALA A CA 1
ATOM 784 C C . ALA A 1 99 ? -3.658 -1.084 -1.694 1.00 91.06 99 ALA A C 1
ATOM 786 O O . ALA A 1 99 ? -2.853 -1.270 -2.608 1.00 91.06 99 ALA A O 1
ATOM 787 N N . GLY A 1 100 ? -4.208 -2.106 -1.022 1.00 89.94 100 GLY A N 1
ATOM 788 C CA . GLY A 1 100 ? -3.953 -3.520 -1.338 1.00 89.94 100 GLY A CA 1
ATOM 789 C C . GLY A 1 100 ? -2.548 -4.014 -0.964 1.00 89.94 100 GLY A C 1
ATOM 790 O O . GLY A 1 100 ? -2.131 -5.100 -1.374 1.00 89.94 100 GLY A O 1
ATOM 791 N N . LEU A 1 101 ? -1.783 -3.232 -0.191 1.00 93.12 101 LEU A N 1
ATOM 792 C CA . LEU A 1 101 ? -0.463 -3.632 0.289 1.00 93.12 101 LEU A CA 1
ATOM 793 C C . LEU A 1 101 ? -0.569 -4.425 1.596 1.00 93.12 101 LEU A C 1
ATOM 795 O O . LEU A 1 101 ? -0.733 -3.857 2.676 1.00 93.12 101 LEU A O 1
ATOM 799 N N . LYS A 1 102 ? -0.332 -5.737 1.509 1.00 93.75 102 LYS A N 1
ATOM 800 C CA . LYS A 1 102 ? -0.325 -6.683 2.644 1.00 93.75 102 LYS A CA 1
ATOM 801 C C . LYS A 1 102 ? 0.528 -6.205 3.832 1.00 93.75 102 LYS A C 1
ATOM 803 O O . LYS A 1 102 ? 0.100 -6.262 4.979 1.00 93.75 102 LYS A O 1
ATOM 808 N N . ARG A 1 103 ? 1.713 -5.635 3.566 1.00 93.75 103 ARG A N 1
ATOM 809 C CA . ARG A 1 103 ? 2.597 -5.088 4.619 1.00 93.75 103 ARG A CA 1
ATOM 810 C C . ARG A 1 103 ? 1.950 -3.951 5.415 1.00 93.75 103 ARG A C 1
ATOM 812 O O . ARG A 1 103 ? 2.171 -3.838 6.616 1.00 93.75 103 ARG A O 1
ATOM 819 N N . LEU A 1 104 ? 1.192 -3.093 4.728 1.00 95.19 104 LEU A N 1
ATOM 820 C CA . LEU A 1 104 ? 0.565 -1.924 5.331 1.00 95.19 104 LEU A CA 1
ATOM 821 C C . LEU A 1 104 ? -0.646 -2.343 6.151 1.00 95.19 104 LEU A C 1
ATOM 823 O O . LEU A 1 104 ? -0.838 -1.810 7.236 1.00 95.19 104 LEU A O 1
ATOM 827 N N . PHE A 1 105 ? -1.382 -3.354 5.686 1.00 94.62 105 PHE A N 1
ATOM 828 C CA . PHE A 1 105 ? -2.439 -3.977 6.470 1.00 94.62 105 PHE A CA 1
ATOM 829 C C . PHE A 1 105 ? -1.913 -4.536 7.796 1.00 94.62 105 PHE A C 1
ATOM 831 O O . PHE A 1 105 ? -2.406 -4.148 8.846 1.00 94.62 105 PHE A O 1
ATOM 838 N N . ILE A 1 106 ? -0.844 -5.341 7.777 1.00 94.38 106 ILE A N 1
ATOM 839 C CA . ILE A 1 106 ? -0.239 -5.879 9.010 1.00 94.38 106 ILE A CA 1
ATOM 840 C C . ILE A 1 106 ? 0.201 -4.749 9.953 1.00 94.38 106 ILE A C 1
ATOM 842 O O . ILE A 1 106 ? -0.049 -4.804 11.157 1.00 94.38 106 ILE A O 1
ATOM 846 N N . GLN A 1 107 ? 0.849 -3.709 9.416 1.00 95.62 107 GLN A N 1
ATOM 847 C CA . GLN A 1 107 ? 1.264 -2.551 10.208 1.00 95.62 107 GLN A CA 1
ATOM 848 C C . GLN A 1 107 ? 0.061 -1.836 10.839 1.00 95.62 107 GLN A C 1
ATOM 850 O O . GLN A 1 107 ? 0.112 -1.496 12.020 1.00 95.62 107 GLN A O 1
ATOM 855 N N . LEU A 1 108 ? -1.004 -1.617 10.068 1.00 95.31 108 LEU A N 1
ATOM 856 C CA . LEU A 1 108 ? -2.220 -0.951 10.521 1.00 95.31 108 LEU A CA 1
ATOM 857 C C . LEU A 1 108 ? -2.916 -1.761 11.619 1.00 95.31 108 LEU A C 1
ATOM 859 O O . LEU A 1 108 ? -3.204 -1.220 12.684 1.00 95.31 108 LEU A O 1
ATOM 863 N N . THR A 1 109 ? -3.086 -3.066 11.407 1.00 94.00 109 THR A N 1
ATOM 864 C CA . THR A 1 109 ? -3.659 -3.996 12.388 1.00 94.00 109 THR A CA 1
ATOM 865 C C . THR A 1 109 ? -2.849 -4.017 13.678 1.00 94.00 109 THR A C 1
ATOM 867 O O . THR A 1 109 ? -3.416 -3.953 14.766 1.00 94.00 109 THR A O 1
ATOM 870 N N . ARG A 1 110 ? -1.513 -4.026 13.590 1.00 94.88 110 ARG A N 1
ATOM 871 C CA . ARG A 1 110 ? -0.640 -3.956 14.771 1.00 94.88 110 ARG A CA 1
ATOM 872 C C . ARG A 1 110 ? -0.848 -2.663 15.565 1.00 94.88 110 ARG A C 1
ATOM 874 O O . ARG A 1 110 ? -0.858 -2.702 16.796 1.00 94.88 110 ARG A O 1
ATOM 881 N N . LEU A 1 111 ? -0.975 -1.525 14.882 1.00 95.62 111 LEU A N 1
ATOM 882 C CA . LEU A 1 111 ? -1.223 -0.234 15.531 1.00 95.62 111 LEU A CA 1
ATOM 883 C C . LEU A 1 111 ? -2.602 -0.204 16.198 1.00 95.62 111 LEU A C 1
ATOM 885 O O . LEU A 1 111 ? -2.693 0.192 17.362 1.00 95.62 111 LEU A O 1
ATOM 889 N N . ALA A 1 112 ? -3.628 -0.702 15.508 1.00 94.62 112 ALA A N 1
ATOM 890 C CA . ALA A 1 112 ? -4.985 -0.798 16.037 1.00 94.62 112 ALA A CA 1
ATOM 891 C C . ALA A 1 112 ? -5.034 -1.682 17.274 1.00 94.62 112 ALA A C 1
ATOM 893 O O . ALA A 1 112 ? -5.450 -1.229 18.340 1.00 94.62 112 ALA A O 1
ATOM 894 N N . TYR A 1 113 ? -4.481 -2.888 17.181 1.00 94.50 113 TYR A N 1
ATOM 895 C CA . TYR A 1 113 ? -4.397 -3.801 18.309 1.00 94.50 113 TYR A CA 1
ATOM 896 C C . TYR A 1 113 ? -3.653 -3.184 19.498 1.00 94.50 113 TYR A C 1
ATOM 898 O O . TYR A 1 113 ? -4.121 -3.254 20.632 1.00 94.50 113 TYR A O 1
ATOM 906 N N . SER A 1 114 ? -2.529 -2.498 19.260 1.00 94.12 114 SER A N 1
ATOM 907 C CA . SER A 1 114 ? -1.797 -1.823 20.335 1.00 94.12 114 SER A CA 1
ATOM 908 C C . SER A 1 114 ? -2.605 -0.701 20.995 1.00 94.12 114 SER A C 1
ATOM 910 O O . SER A 1 114 ? -2.453 -0.492 22.201 1.00 94.12 114 SER A O 1
ATOM 912 N N . SER A 1 115 ? -3.418 0.032 20.233 1.00 93.88 115 SER A N 1
ATOM 913 C CA . SER A 1 115 ? -4.280 1.095 20.758 1.00 93.88 115 SER A CA 1
ATOM 914 C C . SER A 1 115 ? -5.408 0.516 21.617 1.00 93.88 115 SER A C 1
ATOM 916 O O . SER A 1 115 ? -5.568 0.897 22.777 1.00 93.88 115 SER A O 1
ATOM 918 N N . VAL A 1 116 ? -6.109 -0.486 21.084 1.00 94.12 116 VAL A N 1
ATOM 919 C CA . VAL A 1 116 ? -7.192 -1.230 21.745 1.00 94.12 116 VAL A CA 1
ATOM 920 C C . VAL A 1 116 ? -6.703 -1.872 23.045 1.00 94.12 116 VAL A C 1
ATOM 922 O O . VAL A 1 116 ? -7.338 -1.735 24.092 1.00 94.12 116 VAL A O 1
ATOM 925 N N . TRP A 1 117 ? -5.520 -2.488 23.013 1.00 93.56 117 TRP A N 1
ATOM 926 C CA . TRP A 1 117 ? -4.921 -3.132 24.180 1.00 93.56 117 TRP A CA 1
ATOM 927 C C . TRP A 1 117 ? -4.656 -2.152 25.326 1.00 93.56 117 TRP A C 1
ATOM 929 O O . TRP A 1 117 ? -4.882 -2.489 26.490 1.00 93.56 117 TRP A O 1
ATOM 939 N N . LYS A 1 118 ? -4.204 -0.928 25.015 1.00 92.81 118 LYS A N 1
ATOM 940 C CA . LYS A 1 118 ? -3.984 0.134 26.015 1.00 92.81 118 LYS A CA 1
ATOM 941 C C . LYS A 1 118 ? -5.286 0.619 26.652 1.00 92.81 118 LYS A C 1
ATOM 943 O O . LYS A 1 118 ? -5.258 1.090 27.783 1.00 92.81 118 LYS A O 1
ATOM 948 N N . GLN A 1 119 ? -6.406 0.491 25.946 1.00 92.56 119 GLN A N 1
ATOM 949 C CA . GLN A 1 119 ? -7.740 0.837 26.440 1.00 92.56 119 GLN A CA 1
ATOM 950 C C . GLN A 1 119 ? -8.386 -0.302 27.251 1.00 92.56 119 GLN A C 1
ATOM 952 O O . GLN A 1 119 ? -9.510 -0.154 27.718 1.00 92.56 119 GLN A O 1
ATOM 957 N N . GLY A 1 120 ? -7.705 -1.444 27.414 1.00 91.25 120 GLY A N 1
ATOM 958 C CA . GLY A 1 120 ? -8.227 -2.614 28.129 1.00 91.25 120 GLY A CA 1
ATOM 959 C C . GLY A 1 120 ? -9.145 -3.509 27.292 1.00 91.25 120 GLY A C 1
ATOM 960 O O . GLY A 1 120 ? -9.578 -4.552 27.773 1.00 91.25 120 GLY A O 1
ATOM 961 N N . ARG A 1 121 ? -9.399 -3.151 26.029 1.00 93.06 121 ARG A N 1
ATOM 962 C CA . ARG A 1 121 ? -10.107 -4.008 25.075 1.00 93.06 121 ARG A CA 1
ATOM 963 C C . ARG A 1 121 ? -9.150 -5.050 24.481 1.00 93.06 121 ARG A C 1
ATOM 965 O O . ARG A 1 121 ? -7.923 -4.917 24.541 1.00 93.06 121 ARG A O 1
ATOM 972 N N . ARG A 1 122 ? -9.722 -6.122 23.930 1.00 89.69 122 ARG A N 1
ATOM 973 C CA . ARG A 1 122 ? -8.982 -7.237 23.305 1.00 89.69 122 ARG A CA 1
ATOM 974 C C . ARG A 1 122 ? -9.375 -7.500 21.856 1.00 89.69 122 ARG A C 1
ATOM 976 O O . ARG A 1 122 ? -8.639 -8.187 21.164 1.00 89.69 122 ARG A O 1
ATOM 983 N N . GLN A 1 123 ? -10.481 -6.909 21.412 1.00 92.31 123 GLN A N 1
ATOM 984 C CA . GLN A 1 123 ? -10.990 -7.054 20.058 1.00 92.31 123 GLN A CA 1
ATOM 985 C C . GLN A 1 123 ? -10.897 -5.735 19.294 1.00 92.31 123 GLN A C 1
ATOM 987 O O . GLN A 1 123 ? -11.210 -4.670 19.835 1.00 92.31 123 GLN A O 1
ATOM 992 N N . VAL A 1 124 ? -10.447 -5.830 18.047 1.00 93.19 124 VAL A N 1
ATOM 993 C CA . VAL A 1 124 ? -10.251 -4.726 17.110 1.00 93.19 124 VAL A CA 1
ATOM 994 C C . VAL A 1 124 ? -11.482 -4.591 16.220 1.00 93.19 124 VAL A C 1
ATOM 996 O O . VAL A 1 124 ? -11.927 -5.563 15.609 1.00 93.19 124 VAL A O 1
ATOM 999 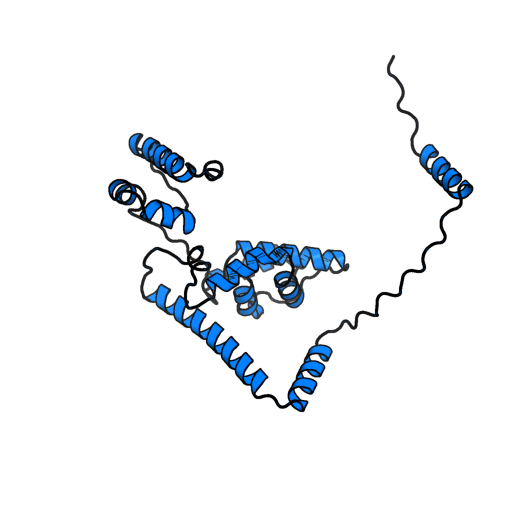N N . THR A 1 125 ? -11.999 -3.370 16.125 1.00 93.25 125 THR A N 1
ATOM 1000 C CA . THR A 1 125 ? -13.083 -2.990 15.209 1.00 93.25 125 THR A CA 1
ATOM 1001 C C . THR A 1 125 ? -12.529 -2.324 13.942 1.00 93.25 125 THR A C 1
ATOM 1003 O O . THR A 1 125 ? -11.360 -1.933 13.875 1.00 93.25 125 THR A O 1
ATOM 1006 N N . ILE A 1 126 ? -13.374 -2.136 12.924 1.00 92.12 126 ILE A N 1
ATOM 1007 C CA . ILE A 1 126 ? -13.005 -1.358 11.728 1.00 92.12 126 ILE A CA 1
ATOM 1008 C C . ILE A 1 126 ? -12.739 0.114 12.068 1.00 92.12 126 ILE A C 1
ATOM 1010 O O . ILE A 1 126 ? -11.850 0.731 11.483 1.00 92.12 126 ILE A O 1
ATOM 1014 N N . GLU A 1 127 ? -13.450 0.665 13.048 1.00 91.88 127 GLU A N 1
ATOM 1015 C CA . GLU A 1 127 ? -13.225 2.022 13.553 1.00 91.88 127 GLU A CA 1
ATOM 1016 C C . GLU A 1 127 ? -11.834 2.155 14.178 1.00 91.88 127 GLU A C 1
ATOM 1018 O O . GLU A 1 127 ? -11.132 3.132 13.932 1.00 91.88 127 GLU A O 1
ATOM 1023 N N . ASP A 1 128 ? -11.365 1.139 14.909 1.00 93.88 128 ASP A N 1
ATOM 1024 C CA . ASP A 1 128 ? -10.002 1.119 15.450 1.00 93.88 128 ASP A CA 1
ATOM 1025 C C . ASP A 1 128 ? -8.936 1.117 14.341 1.00 93.88 128 ASP A C 1
ATOM 1027 O O . ASP A 1 128 ? -7.878 1.741 14.494 1.00 93.88 128 ASP A O 1
ATOM 1031 N N . LEU A 1 129 ? -9.207 0.452 13.209 1.00 94.19 129 LEU A N 1
ATOM 1032 C CA . LEU A 1 129 ? -8.343 0.508 12.025 1.00 94.19 129 LEU A CA 1
ATOM 1033 C C . LEU A 1 129 ? -8.352 1.905 11.391 1.00 94.19 129 LEU A C 1
ATOM 1035 O O . LEU A 1 129 ? -7.282 2.411 11.049 1.00 94.19 129 LEU A O 1
ATOM 1039 N N . ALA A 1 130 ? -9.518 2.544 11.272 1.00 93.94 130 ALA A N 1
ATOM 1040 C CA . ALA A 1 130 ? -9.635 3.915 10.769 1.00 93.94 130 ALA A CA 1
ATOM 1041 C C . ALA A 1 130 ? -8.900 4.915 11.683 1.00 93.94 130 ALA A C 1
ATOM 1043 O O . ALA A 1 130 ? -8.034 5.658 11.228 1.00 93.94 130 ALA A O 1
ATOM 1044 N N . ASN A 1 131 ? -9.108 4.832 12.997 1.00 93.88 131 ASN A N 1
ATOM 1045 C CA . ASN A 1 131 ? -8.396 5.645 13.987 1.00 93.88 131 ASN A CA 1
ATOM 1046 C C . ASN A 1 131 ? -6.872 5.437 13.919 1.00 93.88 131 ASN A C 1
ATOM 1048 O O . ASN A 1 131 ? -6.076 6.369 14.064 1.00 93.88 131 ASN A O 1
ATOM 1052 N N . SER A 1 132 ? -6.437 4.202 13.661 1.00 94.81 132 SER A N 1
ATOM 1053 C CA . SER A 1 132 ? -5.014 3.879 13.507 1.00 94.81 132 SER A CA 1
ATOM 1054 C C . SER A 1 132 ? -4.421 4.411 12.210 1.00 94.81 132 SER A C 1
ATOM 1056 O O . SER A 1 132 ? -3.236 4.754 12.184 1.00 94.81 132 SER A O 1
ATOM 1058 N N . TYR A 1 133 ? -5.226 4.527 11.156 1.00 95.62 133 TYR A N 1
ATOM 1059 C CA . TYR A 1 133 ? -4.823 5.152 9.901 1.00 95.62 133 TYR A CA 1
ATOM 1060 C C . TYR A 1 133 ? -4.530 6.642 10.094 1.00 95.62 133 TYR A C 1
ATOM 1062 O O . TYR A 1 133 ? -3.558 7.156 9.528 1.00 95.62 133 TYR A O 1
ATOM 1070 N N . ASP A 1 134 ? -5.296 7.315 10.955 1.00 94.50 134 ASP A N 1
ATOM 1071 C CA . ASP A 1 134 ? -5.102 8.730 11.282 1.00 94.50 134 ASP A CA 1
ATOM 1072 C C . ASP A 1 134 ? -3.948 8.983 12.262 1.00 94.50 134 ASP A C 1
ATOM 1074 O O . ASP A 1 134 ? -3.387 10.084 12.302 1.00 94.50 134 ASP A O 1
ATOM 1078 N N . SER A 1 135 ? -3.482 7.944 12.956 1.00 94.56 135 SER A N 1
ATOM 1079 C CA . SER A 1 135 ? -2.362 8.038 13.894 1.00 94.56 135 SER A CA 1
ATOM 1080 C C . SER A 1 135 ? -1.066 8.578 13.265 1.00 94.56 135 SER A C 1
ATOM 1082 O O . SER A 1 135 ? -0.734 8.344 12.098 1.00 94.56 135 SER A O 1
ATOM 1084 N N . VAL A 1 136 ? -0.263 9.261 14.087 1.00 95.00 136 VAL A N 1
ATOM 1085 C CA . VAL A 1 136 ? 1.053 9.789 13.684 1.00 95.00 136 VAL A CA 1
ATOM 1086 C C . VAL A 1 136 ? 1.997 8.662 13.256 1.00 95.00 136 VAL A C 1
ATOM 1088 O O . VAL A 1 136 ? 2.744 8.803 12.290 1.00 95.00 136 VAL A O 1
ATOM 1091 N N . SER A 1 137 ? 1.927 7.511 13.928 1.00 93.69 137 SER A N 1
ATOM 1092 C CA . SER A 1 137 ? 2.759 6.343 13.627 1.00 93.69 137 SER A CA 1
ATOM 1093 C C . SER A 1 137 ? 2.500 5.759 12.236 1.00 93.69 137 SER A C 1
ATOM 1095 O O . SER A 1 137 ? 3.390 5.118 11.674 1.00 93.69 137 SER A O 1
ATOM 1097 N N . TYR A 1 138 ? 1.317 5.993 11.661 1.00 96.19 138 TYR A N 1
ATOM 1098 C CA . TYR A 1 138 ? 0.965 5.543 10.315 1.00 96.19 138 TYR A CA 1
ATOM 1099 C C . TYR A 1 138 ? 1.117 6.640 9.245 1.00 96.19 138 TYR A C 1
ATOM 1101 O O . TYR A 1 138 ? 0.938 6.367 8.062 1.00 96.19 138 TYR A O 1
ATOM 1109 N N . ALA A 1 139 ? 1.520 7.866 9.601 1.00 94.81 139 ALA A N 1
ATOM 1110 C CA . ALA A 1 139 ? 1.529 9.014 8.684 1.00 94.81 139 ALA A CA 1
ATOM 1111 C C . ALA A 1 139 ? 2.352 8.795 7.394 1.00 94.81 139 ALA A C 1
ATOM 1113 O O . ALA A 1 139 ? 1.934 9.198 6.306 1.00 94.81 139 ALA A O 1
ATOM 1114 N N . SER A 1 140 ? 3.505 8.123 7.489 1.00 92.44 140 SER A N 1
ATOM 1115 C CA . SER A 1 140 ? 4.338 7.794 6.318 1.00 92.44 140 SER A CA 1
ATOM 1116 C C . SER A 1 140 ? 3.637 6.801 5.381 1.00 92.44 140 SER A C 1
ATOM 1118 O O . SER A 1 140 ? 3.548 7.022 4.170 1.00 92.44 140 SER A O 1
ATOM 1120 N N . SER A 1 141 ? 3.058 5.745 5.954 1.00 94.56 141 SER A N 1
ATOM 1121 C CA . SER A 1 141 ? 2.287 4.730 5.233 1.00 94.56 141 SER A CA 1
ATOM 1122 C C . SER A 1 141 ? 1.021 5.321 4.610 1.00 94.56 141 SER A C 1
ATOM 1124 O O . SER A 1 141 ? 0.731 5.055 3.447 1.00 94.56 141 SER A O 1
ATOM 1126 N N . ARG A 1 142 ? 0.325 6.211 5.326 1.00 94.50 142 ARG A N 1
ATOM 1127 C CA . ARG A 1 142 ? -0.825 6.975 4.824 1.00 94.50 142 ARG A CA 1
ATOM 1128 C C . ARG A 1 142 ? -0.472 7.790 3.582 1.00 94.50 142 ARG A C 1
ATOM 1130 O O . ARG A 1 142 ? -1.189 7.732 2.586 1.00 94.50 142 ARG A O 1
ATOM 1137 N N . ARG A 1 143 ? 0.667 8.494 3.597 1.00 92.00 143 ARG A N 1
ATOM 1138 C CA . ARG A 1 143 ? 1.153 9.248 2.429 1.00 92.00 143 ARG A CA 1
ATOM 1139 C C . ARG A 1 143 ? 1.419 8.335 1.232 1.00 92.00 143 ARG A C 1
ATOM 1141 O O . ARG A 1 143 ? 1.094 8.702 0.105 1.00 92.00 143 ARG A O 1
ATOM 1148 N N . GLN A 1 144 ? 1.985 7.152 1.472 1.00 91.69 144 GLN A N 1
ATOM 1149 C CA . GLN A 1 144 ? 2.176 6.151 0.425 1.00 91.69 144 GLN A CA 1
ATOM 1150 C C . GLN A 1 144 ? 0.834 5.674 -0.154 1.00 91.69 144 GLN A C 1
ATOM 1152 O O . GLN A 1 144 ? 0.691 5.626 -1.375 1.00 91.69 144 GLN A O 1
ATOM 1157 N N . VAL A 1 145 ? -0.140 5.341 0.696 1.00 92.69 145 VAL A N 1
ATOM 1158 C CA . VAL A 1 145 ? -1.476 4.882 0.275 1.00 92.69 145 VAL A CA 1
ATOM 1159 C C . VAL A 1 145 ? -2.156 5.939 -0.589 1.00 92.69 145 VAL A C 1
ATOM 1161 O O . VAL A 1 145 ? -2.539 5.643 -1.720 1.00 92.69 145 VAL A O 1
ATOM 1164 N N . ALA A 1 146 ? -2.205 7.187 -0.117 1.00 90.50 146 ALA A N 1
ATOM 1165 C CA . ALA A 1 146 ? -2.775 8.302 -0.871 1.00 90.50 146 ALA A CA 1
ATOM 1166 C C . ALA A 1 146 ? -2.107 8.454 -2.248 1.00 90.50 146 ALA A C 1
ATOM 1168 O O . ALA A 1 146 ? -2.779 8.564 -3.274 1.00 90.50 146 ALA A O 1
ATOM 1169 N N . ALA A 1 147 ? -0.775 8.369 -2.297 1.00 90.12 147 ALA A N 1
ATOM 1170 C CA . ALA A 1 147 ? -0.026 8.475 -3.541 1.00 90.12 147 ALA A CA 1
ATOM 1171 C C . ALA A 1 147 ? -0.301 7.325 -4.532 1.00 90.12 147 ALA A C 1
ATOM 1173 O O . ALA A 1 147 ? -0.265 7.546 -5.741 1.00 90.12 147 ALA A O 1
ATOM 1174 N N . MET A 1 148 ? -0.584 6.111 -4.050 1.00 88.25 148 MET A N 1
ATOM 1175 C CA . MET A 1 148 ? -0.912 4.956 -4.902 1.00 88.25 148 MET A CA 1
ATOM 1176 C C . MET A 1 148 ? -2.341 4.998 -5.454 1.00 88.25 148 MET A C 1
ATOM 1178 O O . MET A 1 148 ? -2.585 4.495 -6.559 1.00 88.25 148 MET A O 1
ATOM 1182 N N . LEU A 1 149 ? -3.261 5.596 -4.694 1.00 88.06 149 LEU A N 1
ATOM 1183 C CA . LEU A 1 149 ? -4.667 5.766 -5.061 1.00 88.06 149 LEU A CA 1
ATOM 1184 C C . LEU A 1 149 ? -4.917 7.015 -5.923 1.00 88.06 149 LEU A C 1
ATOM 1186 O O . LEU A 1 149 ? -5.966 7.128 -6.548 1.00 88.06 149 LEU A O 1
ATOM 1190 N N . THR A 1 150 ? -3.944 7.925 -6.020 1.00 85.94 150 THR A N 1
ATOM 1191 C CA . THR A 1 150 ? -4.050 9.118 -6.870 1.00 85.94 150 THR A CA 1
ATOM 1192 C C . THR A 1 150 ? -4.079 8.734 -8.359 1.00 85.94 150 THR A C 1
ATOM 1194 O O . THR A 1 150 ? -3.213 7.995 -8.830 1.00 85.94 150 THR A O 1
ATOM 1197 N N . ILE A 1 151 ? -5.039 9.278 -9.122 1.00 79.12 151 ILE A N 1
ATOM 1198 C CA . ILE A 1 151 ? -5.157 9.065 -10.581 1.00 79.12 151 ILE A CA 1
ATOM 1199 C C . ILE A 1 151 ? -3.926 9.593 -11.319 1.00 79.12 151 ILE A C 1
ATOM 1201 O O . ILE A 1 151 ? -3.286 8.868 -12.081 1.00 79.12 151 ILE A O 1
ATOM 1205 N N . HIS A 1 152 ? -3.600 10.868 -11.095 1.00 77.25 152 HIS A N 1
ATOM 1206 C CA . HIS A 1 152 ? -2.521 11.540 -11.804 1.00 77.25 152 HIS A CA 1
ATOM 1207 C C . HIS A 1 152 ? -1.259 11.573 -10.945 1.00 77.25 152 HIS A C 1
ATOM 1209 O O . HIS A 1 152 ? -1.292 12.124 -9.841 1.00 77.25 152 HIS A O 1
ATOM 1215 N N . PRO A 1 153 ? -0.134 11.025 -11.433 1.00 73.00 153 PRO A N 1
ATOM 1216 C CA . PRO A 1 153 ? 1.115 11.111 -10.705 1.00 73.00 153 PRO A CA 1
ATOM 1217 C C . PRO A 1 153 ? 1.549 12.560 -10.495 1.00 73.00 153 PRO A C 1
ATOM 1219 O O . PRO A 1 153 ? 1.906 13.263 -11.435 1.00 73.00 153 PRO A O 1
ATOM 1222 N N . THR A 1 154 ? 1.638 12.981 -9.242 1.00 82.25 154 THR A N 1
ATOM 1223 C CA . THR A 1 154 ? 2.530 14.071 -8.838 1.00 82.25 154 THR A CA 1
ATOM 1224 C C . THR A 1 154 ? 3.975 13.571 -8.759 1.00 82.25 154 THR A C 1
ATOM 1226 O O . THR A 1 154 ? 4.216 12.369 -8.598 1.00 82.25 154 THR A O 1
ATOM 1229 N N . LYS A 1 155 ? 4.956 14.487 -8.768 1.00 78.81 155 LYS A N 1
ATOM 1230 C CA . LYS A 1 155 ? 6.387 14.155 -8.581 1.00 78.81 155 LYS A CA 1
ATOM 1231 C C . LYS A 1 155 ? 6.635 13.269 -7.352 1.00 78.81 155 LYS A C 1
ATOM 1233 O O . LYS A 1 155 ? 7.461 12.367 -7.402 1.00 78.81 155 LYS A O 1
ATOM 1238 N N . GLN A 1 156 ? 5.887 13.498 -6.272 1.00 76.12 156 GLN A N 1
ATOM 1239 C CA . GLN A 1 156 ? 6.001 12.732 -5.029 1.00 76.12 156 GLN A CA 1
ATOM 1240 C C . GLN A 1 156 ? 5.362 11.342 -5.126 1.00 76.12 156 GLN A C 1
ATOM 1242 O O . GLN A 1 156 ? 5.851 10.400 -4.513 1.00 76.12 156 GLN A O 1
ATOM 1247 N N . SER A 1 157 ? 4.288 11.192 -5.903 1.00 81.19 157 SER A N 1
ATOM 1248 C CA . SER A 1 157 ? 3.629 9.894 -6.106 1.00 81.19 157 SER A CA 1
ATOM 1249 C C . SER A 1 157 ? 4.294 9.017 -7.168 1.00 81.19 157 SER A C 1
ATOM 1251 O O . SER A 1 157 ? 4.128 7.799 -7.148 1.00 81.19 157 SER A O 1
ATOM 1253 N N . ALA A 1 158 ? 5.103 9.612 -8.053 1.00 79.50 158 ALA A N 1
ATOM 1254 C CA . ALA A 1 158 ? 5.783 8.903 -9.132 1.00 79.50 158 ALA A CA 1
ATOM 1255 C C . ALA A 1 158 ? 6.627 7.726 -8.616 1.00 79.50 158 ALA A C 1
ATOM 1257 O O . ALA A 1 158 ? 6.676 6.679 -9.252 1.00 79.50 158 ALA A O 1
ATOM 1258 N N . GLN A 1 159 ? 7.235 7.843 -7.433 1.00 82.06 159 GLN A N 1
ATOM 1259 C CA . GLN A 1 159 ? 8.026 6.762 -6.834 1.00 82.06 159 GLN A CA 1
ATOM 1260 C C . GLN A 1 159 ? 7.220 5.489 -6.514 1.00 82.06 159 GLN A C 1
ATOM 1262 O O . GLN A 1 159 ? 7.803 4.411 -6.427 1.00 82.06 159 GLN A O 1
ATOM 1267 N N . TYR A 1 160 ? 5.897 5.597 -6.362 1.00 84.75 160 TYR A N 1
ATOM 1268 C CA . TYR A 1 160 ? 5.009 4.471 -6.052 1.00 84.75 160 TYR A CA 1
ATOM 1269 C C . TYR A 1 160 ? 4.277 3.923 -7.277 1.00 84.75 160 TYR A C 1
ATOM 1271 O O . TYR A 1 160 ? 3.521 2.960 -7.163 1.00 84.75 160 TYR A O 1
ATOM 1279 N N . GLN A 1 161 ? 4.500 4.510 -8.451 1.00 84.06 161 GLN A N 1
ATOM 1280 C CA . GLN A 1 161 ? 3.921 4.019 -9.690 1.00 84.06 161 GLN A CA 1
ATOM 1281 C C . GLN A 1 161 ? 4.866 3.063 -10.395 1.00 84.06 161 GLN A C 1
ATOM 1283 O O . GLN A 1 161 ? 6.071 3.330 -10.494 1.00 84.06 161 GLN A O 1
ATOM 1288 N N . CYS A 1 162 ? 4.282 1.983 -10.918 1.00 86.62 162 CYS A N 1
ATOM 1289 C CA . CYS A 1 162 ? 5.000 1.011 -11.719 1.00 86.62 162 CYS A CA 1
ATOM 1290 C C . CYS A 1 162 ? 5.635 1.726 -12.928 1.00 86.62 162 CYS A C 1
ATOM 1292 O O . CYS A 1 162 ? 4.919 2.377 -13.689 1.00 86.62 162 CYS A O 1
ATOM 1294 N N . PRO A 1 163 ? 6.968 1.672 -13.078 1.00 85.69 163 PRO A N 1
ATOM 1295 C CA . PRO A 1 163 ? 7.674 2.294 -14.197 1.00 85.69 163 PRO A CA 1
ATOM 1296 C C . PRO A 1 163 ? 7.663 1.431 -15.468 1.00 85.69 163 PRO A C 1
ATOM 1298 O O . PRO A 1 163 ? 8.145 1.881 -16.501 1.00 85.69 163 PRO A O 1
ATOM 1301 N N . ILE A 1 164 ? 7.172 0.194 -15.381 1.00 86.50 164 ILE A N 1
ATOM 1302 C CA . ILE A 1 164 ? 7.163 -0.779 -16.473 1.00 86.50 164 ILE A CA 1
ATOM 1303 C C . ILE A 1 164 ? 5.803 -0.685 -17.180 1.00 86.50 164 ILE A C 1
ATOM 1305 O O . ILE A 1 164 ? 4.782 -0.608 -16.488 1.00 86.50 164 ILE A O 1
ATOM 1309 N N . PRO A 1 165 ? 5.755 -0.681 -18.525 1.00 84.88 165 PRO A N 1
ATOM 1310 C CA . PRO A 1 165 ? 4.492 -0.742 -19.249 1.00 84.88 165 PRO A CA 1
ATOM 1311 C C . PRO A 1 165 ? 3.769 -2.049 -18.905 1.00 84.88 165 PRO A C 1
ATOM 1313 O O . PRO A 1 165 ? 4.282 -3.141 -19.133 1.00 84.88 165 PRO A O 1
ATOM 1316 N N . LEU A 1 166 ? 2.586 -1.926 -18.305 1.00 87.31 166 LEU A N 1
ATOM 1317 C CA . LEU A 1 166 ? 1.750 -3.063 -17.929 1.00 87.31 166 LEU A CA 1
ATOM 1318 C C . LEU A 1 166 ? 0.849 -3.481 -19.099 1.00 87.31 166 LEU A C 1
ATOM 1320 O O . LEU A 1 166 ? 0.515 -2.636 -19.934 1.00 87.31 166 LEU A O 1
ATOM 1324 N N . PRO A 1 167 ? 0.384 -4.744 -19.130 1.00 88.88 167 PRO A N 1
ATOM 1325 C CA . PRO A 1 167 ? -0.651 -5.165 -20.064 1.00 88.88 167 PRO A CA 1
ATOM 1326 C C . PRO A 1 167 ? -1.877 -4.239 -19.995 1.00 88.88 167 PRO A C 1
ATOM 1328 O O . PRO A 1 167 ? -2.260 -3.814 -18.895 1.00 88.88 167 PRO A O 1
ATOM 1331 N N . PRO A 1 168 ? -2.529 -3.949 -21.137 1.00 86.56 168 PRO A N 1
ATOM 1332 C CA . PRO A 1 168 ? -3.589 -2.948 -21.212 1.00 86.56 168 PRO A CA 1
ATOM 1333 C C . PRO A 1 168 ? -4.729 -3.250 -20.237 1.00 86.56 168 PRO A C 1
ATOM 1335 O O . PRO A 1 168 ? -5.134 -2.358 -19.501 1.00 86.56 168 PRO A O 1
ATOM 1338 N N . ILE A 1 169 ? -5.145 -4.517 -20.133 1.00 87.81 169 ILE A N 1
ATOM 1339 C CA . ILE A 1 169 ? -6.215 -4.983 -19.234 1.00 87.81 169 ILE A CA 1
ATOM 1340 C C . ILE A 1 169 ? -5.954 -4.561 -17.781 1.00 87.81 169 ILE A C 1
ATOM 1342 O O . ILE A 1 169 ? -6.816 -3.967 -17.137 1.00 87.81 169 ILE A O 1
ATOM 1346 N N . VAL A 1 170 ? -4.748 -4.828 -17.274 1.00 84.19 170 VAL A N 1
ATOM 1347 C CA . VAL A 1 170 ? -4.365 -4.502 -15.892 1.00 84.19 170 VAL A CA 1
ATOM 1348 C C . VAL A 1 170 ? -4.303 -2.988 -15.705 1.00 84.19 170 VAL A C 1
ATOM 1350 O O . VAL A 1 1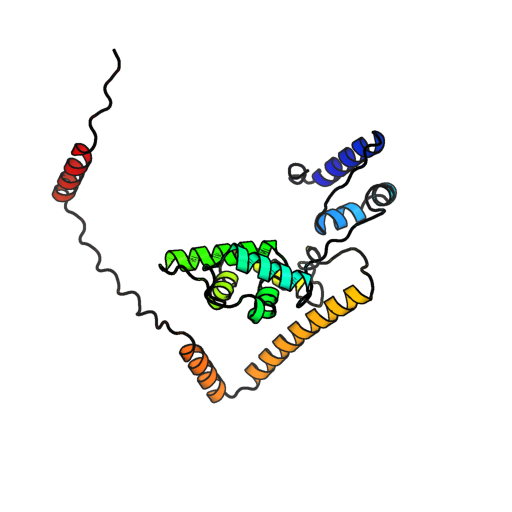70 ? -4.792 -2.454 -14.711 1.00 84.19 170 VAL A O 1
ATOM 1353 N N . SER A 1 171 ? -3.740 -2.279 -16.685 1.00 82.94 171 SER A N 1
ATOM 1354 C CA . SER A 1 171 ? -3.623 -0.822 -16.627 1.00 82.94 171 SER A CA 1
ATOM 1355 C C . SER A 1 171 ? -4.986 -0.117 -16.614 1.00 82.94 171 SER A C 1
ATOM 1357 O O . SER A 1 171 ? -5.141 0.875 -15.901 1.00 82.94 171 SER A O 1
ATOM 1359 N N . THR A 1 172 ? -5.969 -0.638 -17.356 1.00 86.62 172 THR A N 1
ATOM 1360 C CA . THR A 1 172 ? -7.326 -0.090 -17.446 1.00 86.62 172 THR A CA 1
ATOM 1361 C C . THR A 1 172 ? -8.066 -0.265 -16.129 1.00 86.62 172 THR A C 1
ATOM 1363 O O . THR A 1 172 ? -8.499 0.731 -15.558 1.00 86.62 172 THR A O 1
ATOM 1366 N N . ARG A 1 173 ? -8.089 -1.479 -15.563 1.00 86.31 173 ARG A N 1
ATOM 1367 C CA . ARG A 1 173 ? -8.746 -1.731 -14.268 1.00 86.31 173 ARG A CA 1
ATOM 1368 C C . ARG A 1 173 ? -8.177 -0.871 -13.139 1.00 86.31 173 ARG A C 1
ATOM 1370 O O . ARG A 1 173 ? -8.912 -0.285 -12.347 1.00 86.31 173 ARG A O 1
ATOM 1377 N N . MET A 1 174 ? -6.847 -0.726 -13.092 1.00 82.31 174 MET A N 1
ATOM 1378 C CA . MET A 1 174 ? -6.194 0.148 -12.112 1.00 82.31 174 MET A CA 1
ATOM 1379 C C . MET A 1 174 ? -6.597 1.621 -12.279 1.00 82.31 174 MET A C 1
ATOM 1381 O O . MET A 1 174 ? -6.697 2.336 -11.280 1.00 82.31 174 MET A O 1
ATOM 1385 N N . LYS A 1 175 ? -6.799 2.094 -13.516 1.00 84.56 175 LYS A N 1
ATOM 1386 C CA . LYS A 1 175 ? -7.257 3.465 -13.798 1.00 84.56 175 LYS A CA 1
ATOM 1387 C C . LYS A 1 175 ? -8.717 3.659 -13.402 1.00 84.56 175 LYS A C 1
ATOM 1389 O O . LYS A 1 175 ? -8.981 4.554 -12.605 1.00 84.56 175 LYS A O 1
ATOM 1394 N N . GLU A 1 176 ? -9.609 2.787 -13.867 1.00 86.88 176 GLU A N 1
ATOM 1395 C CA . GLU A 1 176 ? -11.046 2.803 -13.546 1.00 86.88 176 GLU A CA 1
ATOM 1396 C C . GLU A 1 176 ? -11.272 2.820 -12.033 1.00 86.88 176 GLU A C 1
ATOM 1398 O O . GLU A 1 176 ? -12.068 3.596 -11.501 1.00 86.88 176 GLU A O 1
ATOM 1403 N N . TYR A 1 177 ? -10.503 2.014 -11.300 1.00 83.69 177 TYR A N 1
ATOM 1404 C CA . TYR A 1 177 ? -10.591 1.996 -9.852 1.00 83.69 177 TYR A CA 1
ATOM 1405 C C . TYR A 1 177 ? -10.202 3.340 -9.214 1.00 83.69 177 TYR A C 1
ATOM 1407 O O . TYR A 1 177 ? -10.942 3.864 -8.375 1.00 83.69 177 TYR A O 1
ATOM 1415 N N . ARG A 1 178 ? -9.064 3.925 -9.610 1.00 85.88 178 ARG A N 1
ATOM 1416 C CA . ARG A 1 178 ? -8.633 5.244 -9.111 1.00 85.88 178 ARG A CA 1
ATOM 1417 C C . ARG A 1 178 ? -9.636 6.341 -9.477 1.00 85.88 178 ARG A C 1
ATOM 1419 O O . ARG A 1 178 ? -9.879 7.237 -8.669 1.00 85.88 178 ARG A O 1
ATOM 1426 N N . GLU A 1 179 ? -10.237 6.254 -10.660 1.00 87.12 179 GLU A N 1
ATOM 1427 C CA . GLU A 1 179 ? -11.315 7.141 -11.100 1.00 87.12 179 GLU A CA 1
ATOM 1428 C C . GLU A 1 179 ? -12.547 7.011 -10.206 1.00 87.12 179 GLU A C 1
ATOM 1430 O O . GLU A 1 179 ? -13.055 8.029 -9.738 1.00 87.12 179 GLU A O 1
ATOM 1435 N N . SER A 1 180 ? -12.959 5.787 -9.861 1.00 86.44 180 SER A N 1
ATOM 1436 C CA . SER A 1 180 ? -14.090 5.555 -8.954 1.00 86.44 180 SER A CA 1
ATOM 1437 C C . SER A 1 180 ? -13.873 6.161 -7.562 1.00 86.44 180 SER A C 1
ATOM 1439 O O . SER A 1 180 ? -14.795 6.749 -6.994 1.00 86.44 180 SER A O 1
ATOM 1441 N N . ILE A 1 181 ? -12.649 6.078 -7.018 1.00 83.19 181 ILE A N 1
ATOM 1442 C CA . ILE A 1 181 ? -12.321 6.665 -5.710 1.00 83.19 181 ILE A CA 1
ATOM 1443 C C . ILE A 1 181 ? -12.465 8.179 -5.776 1.00 83.19 181 ILE A C 1
ATOM 1445 O O . ILE A 1 181 ? -13.168 8.762 -4.951 1.00 83.19 181 ILE A O 1
ATOM 1449 N N . ARG A 1 182 ? -11.844 8.808 -6.777 1.00 83.94 182 ARG A N 1
ATOM 1450 C CA . ARG A 1 182 ? -11.916 10.259 -6.945 1.00 83.94 182 ARG A CA 1
ATOM 1451 C C . ARG A 1 182 ? -13.343 10.720 -7.190 1.00 83.94 182 ARG A C 1
ATOM 1453 O O . ARG A 1 182 ? -13.744 11.739 -6.644 1.00 83.94 182 ARG A O 1
ATOM 1460 N N . HIS A 1 183 ? -14.100 9.997 -8.012 1.00 87.81 183 HIS A N 1
ATOM 1461 C CA . HIS A 1 183 ? -15.493 10.328 -8.282 1.00 87.81 183 HIS A CA 1
ATOM 1462 C C . HIS A 1 183 ? -16.315 10.295 -6.993 1.00 87.81 183 HIS A C 1
ATOM 1464 O O . HIS A 1 183 ? -17.091 11.214 -6.739 1.00 87.81 183 HIS A O 1
ATOM 1470 N N . ARG A 1 184 ? -16.084 9.299 -6.129 1.00 85.44 184 ARG A N 1
ATOM 1471 C CA . ARG A 1 184 ? -16.710 9.226 -4.806 1.00 85.44 184 ARG A CA 1
ATOM 1472 C C . ARG A 1 184 ? -16.312 10.404 -3.914 1.00 85.44 184 ARG A C 1
ATOM 1474 O O . ARG A 1 184 ? -17.195 11.031 -3.344 1.00 85.44 184 ARG A O 1
ATOM 1481 N N . GLU A 1 185 ? -15.022 10.718 -3.810 1.00 84.94 185 GLU A N 1
ATOM 1482 C CA . GLU A 1 185 ? -14.523 11.847 -3.004 1.00 84.94 185 GLU A CA 1
ATOM 1483 C C . GLU A 1 185 ? -15.090 13.187 -3.488 1.00 84.94 185 GLU A C 1
ATOM 1485 O O . GLU A 1 185 ? -15.558 13.996 -2.691 1.00 84.94 185 GLU A O 1
ATOM 1490 N N . LEU A 1 186 ? -15.114 13.398 -4.805 1.00 88.25 186 LEU A N 1
ATOM 1491 C CA . LEU A 1 186 ? -15.666 14.595 -5.430 1.00 88.25 186 LEU A CA 1
ATOM 1492 C C . LEU A 1 186 ? -17.177 14.696 -5.205 1.00 88.25 186 LEU A C 1
ATOM 1494 O O . LEU A 1 186 ? -17.669 15.761 -4.852 1.00 88.25 186 LEU A O 1
ATOM 1498 N N . THR A 1 187 ? -17.905 13.587 -5.340 1.00 88.75 187 THR A N 1
ATOM 1499 C CA . THR A 1 187 ? -19.347 13.542 -5.059 1.00 88.75 187 THR A CA 1
ATOM 1500 C C . THR A 1 187 ? -19.628 13.858 -3.592 1.00 88.75 187 THR A C 1
ATOM 1502 O O . THR A 1 187 ? -20.529 14.638 -3.304 1.00 88.75 187 THR A O 1
ATOM 1505 N N . GLN A 1 188 ? -18.838 13.314 -2.662 1.00 86.75 188 GLN A N 1
ATOM 1506 C CA . GLN A 1 188 ? -18.963 13.607 -1.231 1.00 86.75 188 GLN A CA 1
ATOM 1507 C C . GLN A 1 188 ? -18.676 15.079 -0.914 1.00 86.75 188 GLN A C 1
ATOM 1509 O O . GLN A 1 188 ? -19.411 15.682 -0.135 1.00 86.75 188 GLN A O 1
ATOM 1514 N N . ALA A 1 189 ? -17.654 15.672 -1.537 1.00 86.31 189 ALA A N 1
ATOM 1515 C CA . ALA A 1 189 ? -17.337 17.090 -1.377 1.00 86.31 189 ALA A CA 1
ATOM 1516 C C . ALA A 1 189 ? -18.459 17.989 -1.921 1.00 86.31 189 ALA A C 1
ATOM 1518 O O . ALA A 1 189 ? -18.925 18.882 -1.220 1.00 86.31 189 ALA A O 1
ATOM 1519 N N . ILE A 1 190 ? -18.968 17.697 -3.122 1.00 89.94 190 ILE A N 1
ATOM 1520 C CA . ILE A 1 190 ? -20.102 18.423 -3.711 1.00 89.94 190 ILE A CA 1
ATOM 1521 C C . ILE A 1 190 ? -21.344 18.302 -2.822 1.00 89.94 190 ILE A C 1
ATOM 1523 O O . ILE A 1 190 ? -22.005 19.298 -2.542 1.00 89.94 190 ILE A O 1
ATOM 1527 N N . GLN A 1 191 ? -21.653 17.094 -2.343 1.00 86.06 191 GLN A N 1
ATOM 1528 C CA . GLN A 1 191 ? -22.768 16.877 -1.421 1.00 86.06 191 GLN A CA 1
ATOM 1529 C C . GLN A 1 191 ? -22.601 17.682 -0.132 1.00 86.06 191 GLN A C 1
ATOM 1531 O O . GLN A 1 191 ? -23.574 18.243 0.363 1.00 86.06 191 GLN A O 1
ATOM 1536 N N . HIS A 1 192 ? -21.388 17.749 0.415 1.00 81.56 192 HIS A N 1
ATOM 1537 C CA . HIS A 1 192 ? -21.097 18.556 1.594 1.00 81.56 192 HIS A CA 1
ATOM 1538 C C . HIS A 1 192 ? -21.307 20.056 1.330 1.00 81.56 192 HIS A C 1
ATOM 1540 O O . HIS A 1 192 ? -21.902 20.747 2.159 1.00 81.56 192 HIS A O 1
ATOM 1546 N N . ASP A 1 193 ? -20.879 20.551 0.170 1.00 84.94 193 ASP A N 1
ATOM 1547 C CA . ASP A 1 193 ? -20.975 21.969 -0.177 1.00 84.94 193 ASP A CA 1
ATOM 1548 C C . ASP A 1 193 ? -22.415 22.415 -0.450 1.00 84.94 193 ASP A C 1
ATOM 1550 O O . ASP A 1 193 ? -22.809 23.495 -0.004 1.00 84.94 193 ASP A O 1
ATOM 1554 N N . ILE A 1 194 ? -23.222 21.567 -1.096 1.00 85.81 194 ILE A N 1
ATOM 1555 C CA . ILE A 1 194 ? -24.637 21.847 -1.395 1.00 85.81 194 ILE A CA 1
ATOM 1556 C C . ILE A 1 194 ? -25.503 21.867 -0.123 1.00 85.81 194 ILE A C 1
ATOM 1558 O O . ILE A 1 194 ? -26.525 22.554 -0.101 1.00 85.81 194 ILE A O 1
ATOM 1562 N N . ARG A 1 195 ? -25.112 21.160 0.950 1.00 81.38 195 ARG A N 1
ATOM 1563 C CA . ARG A 1 195 ? -25.897 21.121 2.197 1.00 81.38 195 ARG A CA 1
ATOM 1564 C C . ARG A 1 195 ? -26.107 22.517 2.774 1.00 81.38 195 ARG A C 1
ATOM 1566 O O . ARG A 1 195 ? -25.146 23.261 3.000 1.00 81.38 195 ARG A O 1
ATOM 1573 N N . THR A 1 196 ? -27.359 22.815 3.100 1.00 79.88 196 THR A N 1
ATOM 1574 C CA . THR A 1 196 ? -27.760 24.025 3.831 1.00 79.88 196 THR A CA 1
ATOM 1575 C C . THR A 1 196 ? -27.181 24.019 5.256 1.00 79.88 196 THR A C 1
ATOM 1577 O O . THR A 1 196 ? -26.867 22.949 5.787 1.00 79.88 196 THR A O 1
ATOM 1580 N N . PRO A 1 197 ? -27.021 25.179 5.925 1.00 77.75 197 PRO A N 1
ATOM 1581 C CA . PRO A 1 197 ? -26.454 25.234 7.279 1.00 77.75 197 PRO A CA 1
ATOM 1582 C C . PRO A 1 197 ? -27.191 24.328 8.282 1.00 77.75 197 PRO A C 1
ATOM 1584 O O . PRO A 1 197 ? -26.542 23.645 9.071 1.00 77.75 197 PRO A O 1
ATOM 1587 N N . ASN A 1 198 ? -28.519 24.216 8.177 1.00 76.81 198 ASN A N 1
ATOM 1588 C CA . ASN A 1 198 ? -29.320 23.326 9.024 1.00 76.81 198 ASN A CA 1
ATOM 1589 C C . ASN A 1 198 ? -29.020 21.837 8.771 1.00 76.81 198 ASN A C 1
ATOM 1591 O O . ASN A 1 198 ? -28.921 21.050 9.710 1.00 76.81 198 ASN A O 1
ATOM 1595 N N . GLU A 1 199 ? -28.829 21.435 7.513 1.00 77.81 199 GLU A N 1
ATOM 1596 C CA . GLU A 1 199 ? -28.474 20.054 7.157 1.00 77.81 199 GLU A CA 1
ATOM 1597 C C . GLU A 1 199 ? -27.041 19.698 7.571 1.00 77.81 199 GLU A C 1
ATOM 1599 O O . GLU A 1 199 ? -26.765 18.546 7.912 1.00 77.81 199 GLU A O 1
ATOM 1604 N N . ARG A 1 200 ? -26.125 20.677 7.588 1.00 73.31 200 ARG A N 1
ATOM 1605 C CA . ARG A 1 200 ? -24.757 20.492 8.101 1.00 73.31 200 ARG A CA 1
ATOM 1606 C C . ARG A 1 200 ? -24.758 20.228 9.604 1.00 73.31 200 ARG A C 1
ATOM 1608 O O . ARG A 1 200 ? -24.084 19.304 10.053 1.00 73.31 200 ARG A O 1
ATOM 1615 N N . GLU A 1 201 ? -25.549 20.979 10.368 1.00 75.94 201 GLU A N 1
ATOM 1616 C CA . GLU A 1 201 ? -25.694 20.751 11.809 1.00 75.94 201 GLU A CA 1
ATOM 1617 C C . GLU A 1 201 ? -26.350 19.406 12.126 1.00 75.94 201 GLU A C 1
ATOM 1619 O O . GLU A 1 201 ? -25.914 18.709 13.042 1.00 75.94 201 GLU A O 1
ATOM 1624 N N . LEU A 1 202 ? -27.378 19.016 11.368 1.00 77.81 202 LEU A N 1
ATOM 1625 C CA . LEU A 1 202 ? -28.025 17.713 11.530 1.00 77.81 202 LEU A CA 1
ATOM 1626 C C . LEU A 1 202 ? -27.071 16.562 11.198 1.00 77.81 202 LEU A C 1
ATOM 1628 O O . LEU A 1 202 ? -27.042 15.574 11.926 1.00 77.81 202 LEU A O 1
ATOM 1632 N N . ALA A 1 203 ? -26.247 16.699 10.157 1.00 72.69 203 ALA A N 1
ATOM 1633 C CA . ALA A 1 203 ? -25.229 15.706 9.822 1.00 72.69 203 ALA A CA 1
ATOM 1634 C C . ALA A 1 203 ? -24.120 15.612 10.885 1.00 72.69 203 ALA A C 1
ATOM 1636 O O . ALA A 1 203 ? -23.683 14.509 11.204 1.00 72.69 203 ALA A O 1
ATOM 1637 N N . ALA A 1 204 ? -23.690 16.740 11.461 1.00 73.31 204 ALA A N 1
ATOM 1638 C CA . ALA A 1 204 ? -22.723 16.752 12.561 1.00 73.31 204 ALA A CA 1
ATOM 1639 C C . ALA A 1 204 ? -23.293 16.077 13.820 1.00 73.31 204 ALA A C 1
ATOM 1641 O O . ALA A 1 204 ? -22.633 15.237 14.425 1.00 73.31 204 ALA A O 1
ATOM 1642 N N . LYS A 1 205 ? -24.555 16.369 14.158 1.00 72.94 205 LYS A N 1
ATOM 1643 C CA . LYS A 1 205 ? -25.266 15.713 15.267 1.00 72.94 205 LYS A CA 1
ATOM 1644 C C . LYS A 1 205 ? -25.472 14.219 15.008 1.00 72.94 205 LYS A C 1
ATOM 1646 O O . LYS A 1 205 ? -25.336 13.425 15.928 1.00 72.94 205 LYS A O 1
ATOM 1651 N N . ALA A 1 206 ? -25.766 13.820 13.770 1.00 68.31 206 ALA A N 1
ATOM 1652 C CA . ALA A 1 206 ? -25.881 12.412 13.394 1.00 68.31 206 ALA A CA 1
ATOM 1653 C C . ALA A 1 206 ? -24.543 11.670 13.533 1.00 68.31 206 ALA A C 1
ATOM 1655 O O . ALA A 1 206 ? -24.531 10.554 14.040 1.00 68.31 206 ALA A O 1
ATOM 1656 N N . ALA A 1 207 ? -23.426 12.303 13.158 1.00 61.66 207 ALA A N 1
ATOM 1657 C CA . ALA A 1 207 ? -22.093 11.740 13.359 1.00 61.66 207 ALA A CA 1
ATOM 1658 C C . ALA A 1 207 ? -21.782 11.529 14.853 1.00 61.66 207 ALA A C 1
ATOM 1660 O O . ALA A 1 207 ? -21.351 10.439 15.218 1.00 61.66 207 ALA A O 1
ATOM 1661 N N . GLU A 1 208 ? -22.110 12.501 15.716 1.00 58.19 208 GLU A N 1
ATOM 1662 C CA . GLU A 1 208 ? -21.942 12.391 17.179 1.00 58.19 208 GLU A CA 1
ATOM 1663 C C . GLU A 1 208 ? -22.800 11.288 17.831 1.00 58.19 208 GLU A C 1
ATOM 1665 O O . GLU A 1 208 ? -22.450 10.791 18.900 1.00 58.19 208 GLU A O 1
ATOM 1670 N N . ILE A 1 209 ? -23.928 10.895 17.226 1.00 56.34 209 ILE A N 1
ATOM 1671 C CA . ILE A 1 209 ? -24.801 9.825 17.751 1.00 56.34 209 ILE A CA 1
ATOM 1672 C C . ILE A 1 209 ? -24.199 8.431 17.492 1.00 56.34 209 ILE A C 1
ATOM 1674 O O . ILE A 1 209 ? -24.458 7.501 18.255 1.00 56.34 209 ILE A O 1
ATOM 1678 N N . THR A 1 210 ? -23.373 8.289 16.453 1.00 49.50 210 THR A N 1
ATOM 1679 C CA . THR A 1 210 ? -22.683 7.034 16.096 1.00 49.50 210 THR A CA 1
ATOM 1680 C C . THR A 1 210 ? -21.418 6.757 16.905 1.00 49.50 210 THR A C 1
ATOM 1682 O O . THR A 1 210 ? -20.885 5.662 16.780 1.00 49.50 210 THR A O 1
ATOM 1685 N N . ASP A 1 211 ? -20.954 7.689 17.743 1.00 38.50 211 ASP A N 1
ATOM 1686 C CA . ASP A 1 211 ? -19.847 7.466 18.678 1.00 38.50 211 ASP A CA 1
ATOM 1687 C C . ASP A 1 211 ? -20.396 6.956 20.027 1.00 38.50 211 ASP A C 1
ATOM 1689 O O . ASP A 1 211 ? -20.794 7.761 20.880 1.00 38.50 211 ASP A O 1
ATOM 1693 N N . PRO A 1 212 ? -20.395 5.641 20.331 1.00 42.62 212 PRO A N 1
ATOM 1694 C CA . PRO A 1 212 ? -20.846 5.156 21.625 1.00 42.62 212 PRO A CA 1
ATOM 1695 C C . PRO A 1 212 ? -19.742 5.297 22.682 1.00 42.62 212 PRO A C 1
ATOM 1697 O O . PRO A 1 212 ? -19.554 4.392 23.477 1.00 42.62 212 PRO A O 1
ATOM 1700 N N . ILE A 1 213 ? -19.003 6.408 22.742 1.00 46.72 213 ILE A N 1
ATOM 1701 C CA . ILE A 1 213 ? -18.271 6.825 23.948 1.00 46.72 213 ILE A CA 1
ATOM 1702 C C . ILE A 1 213 ? -18.278 8.359 23.983 1.00 46.72 213 ILE A C 1
ATOM 1704 O O . ILE A 1 213 ? -17.355 9.025 23.515 1.00 46.72 213 ILE A O 1
ATOM 1708 N N . LYS A 1 214 ? -19.273 8.949 24.659 1.00 43.22 214 LYS A N 1
ATOM 1709 C CA . LYS A 1 214 ? -19.045 10.234 25.334 1.00 43.22 214 LYS A CA 1
ATOM 1710 C C . LYS A 1 214 ? -17.949 9.989 26.361 1.00 43.22 214 LYS A C 1
ATOM 1712 O O . LYS A 1 214 ? -18.220 9.532 27.471 1.00 43.22 214 LYS A O 1
ATOM 1717 N N . SER A 1 215 ? -16.702 10.280 25.997 1.00 42.16 215 SER A N 1
ATOM 1718 C CA . SER A 1 215 ? -15.614 10.329 26.960 1.00 42.16 215 SER A CA 1
ATOM 1719 C C . SER A 1 215 ? -15.994 11.393 27.982 1.00 42.16 215 SER A C 1
ATOM 1721 O O . SER A 1 215 ? -15.996 12.592 27.685 1.00 42.16 215 SER A O 1
ATOM 1723 N N . THR A 1 216 ? -16.370 10.966 29.184 1.00 44.72 216 THR A N 1
ATOM 1724 C CA . THR A 1 216 ? -16.437 11.850 30.342 1.00 44.72 216 THR A CA 1
ATOM 1725 C C . THR A 1 216 ? -15.127 12.622 30.382 1.00 44.7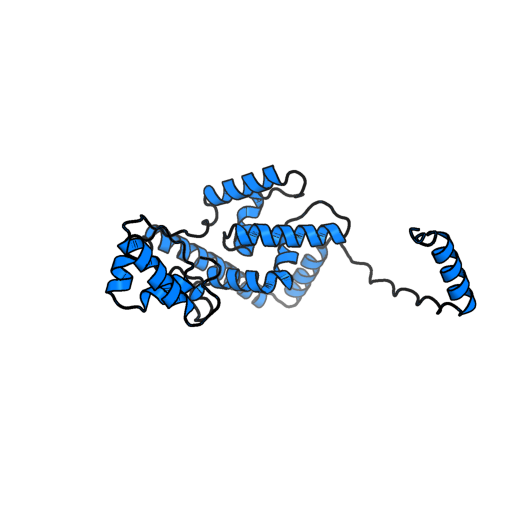2 216 THR A C 1
ATOM 1727 O O . THR A 1 216 ? -14.064 11.998 30.427 1.00 44.72 216 THR A O 1
ATOM 1730 N N . LYS A 1 217 ? -15.196 13.960 30.304 1.00 45.41 217 LYS A N 1
ATOM 1731 C CA . LYS A 1 217 ? -14.030 14.852 30.401 1.00 45.41 217 LYS A CA 1
ATOM 1732 C C . LYS A 1 217 ? -13.081 14.303 31.474 1.00 45.41 217 LYS A C 1
ATOM 1734 O O . LYS A 1 217 ? -13.573 13.999 32.566 1.00 45.41 217 LYS A O 1
ATOM 1739 N N . PRO A 1 218 ? -11.768 14.157 31.209 1.00 44.94 218 PRO A N 1
ATOM 1740 C CA . PRO A 1 218 ? -10.850 13.606 32.193 1.00 44.94 218 PRO A CA 1
ATOM 1741 C C . PRO A 1 218 ? -10.961 14.452 33.456 1.00 44.94 218 PRO A C 1
ATOM 1743 O O . PRO A 1 218 ? -10.667 15.652 33.458 1.00 44.94 218 PRO A O 1
ATOM 1746 N N . ARG A 1 219 ? -11.473 13.837 34.524 1.00 50.38 219 ARG A N 1
ATOM 1747 C CA . ARG A 1 219 ? -11.601 14.475 35.829 1.00 50.38 219 ARG A CA 1
ATOM 1748 C C . ARG A 1 219 ? -10.182 14.874 36.219 1.00 50.38 219 ARG A C 1
ATOM 1750 O O . ARG A 1 219 ? -9.329 13.997 36.344 1.00 50.38 219 ARG A O 1
ATOM 1757 N N . LYS A 1 220 ? -9.904 16.183 36.314 1.00 51.38 220 LYS A N 1
ATOM 1758 C CA . LYS A 1 220 ? -8.587 16.702 36.715 1.00 51.38 220 LYS A CA 1
ATOM 1759 C C . LYS A 1 220 ? -8.129 15.902 37.930 1.00 51.38 220 LYS A C 1
ATOM 1761 O O . LYS A 1 220 ? -8.798 15.925 38.961 1.00 51.38 220 LYS A O 1
ATOM 1766 N N . ALA A 1 221 ? -7.034 15.158 37.784 1.00 51.03 221 ALA A N 1
ATOM 1767 C CA . ALA A 1 221 ? -6.467 14.413 38.891 1.00 51.03 221 ALA A CA 1
ATOM 1768 C C . ALA A 1 221 ? -6.156 15.414 40.007 1.00 51.03 221 ALA A C 1
ATOM 1770 O O . ALA A 1 221 ? -5.425 16.383 39.782 1.00 51.03 221 ALA A O 1
ATOM 1771 N N . ASN A 1 222 ? -6.738 15.207 41.191 1.00 58.00 222 ASN A N 1
ATOM 1772 C CA . ASN A 1 222 ? -6.376 15.984 42.368 1.00 58.00 222 ASN A CA 1
ATOM 1773 C C . ASN A 1 222 ? -4.859 15.872 42.536 1.00 58.00 222 ASN A C 1
ATOM 1775 O O . ASN A 1 222 ? -4.331 14.768 42.692 1.00 58.00 222 ASN A O 1
ATOM 1779 N N . ARG A 1 223 ? -4.156 17.009 42.452 1.00 56.12 223 ARG A N 1
ATOM 1780 C CA . ARG A 1 223 ? -2.722 17.090 42.739 1.00 56.12 223 ARG A CA 1
ATOM 1781 C C . ARG A 1 223 ? -2.497 16.452 44.108 1.00 56.12 223 ARG A C 1
ATOM 1783 O O . ARG A 1 223 ? -2.992 16.961 45.112 1.00 56.12 223 ARG A O 1
ATOM 1790 N N . ARG A 1 224 ? -1.789 15.319 44.144 1.00 65.06 224 ARG A N 1
ATOM 1791 C CA . ARG A 1 224 ? -1.354 14.715 45.406 1.00 65.06 224 ARG A CA 1
ATOM 1792 C C . ARG A 1 224 ? -0.487 15.746 46.128 1.00 65.06 224 ARG A C 1
ATOM 1794 O O . ARG A 1 224 ? 0.370 16.366 45.496 1.00 65.06 224 ARG A O 1
ATOM 1801 N N . LYS A 1 225 ? -0.748 15.959 47.421 1.00 72.81 225 LYS A N 1
ATOM 1802 C CA . LYS A 1 225 ? 0.097 16.814 48.261 1.00 72.81 225 LYS A CA 1
ATOM 1803 C C . LYS A 1 225 ? 1.538 16.276 48.195 1.00 72.81 225 LYS A C 1
ATOM 1805 O O . LYS A 1 225 ? 1.702 15.054 48.176 1.00 72.81 225 LYS A O 1
ATOM 1810 N N . PRO A 1 226 ? 2.557 17.144 48.085 1.00 68.12 226 PRO A N 1
ATOM 1811 C CA . PRO A 1 226 ? 3.946 16.699 48.080 1.00 68.12 226 PRO A CA 1
ATOM 1812 C C . PRO A 1 226 ? 4.231 15.938 49.378 1.00 68.12 226 PRO A C 1
ATOM 1814 O O . PRO A 1 226 ? 3.857 16.407 50.451 1.00 68.12 226 PRO A O 1
ATOM 1817 N N . LEU A 1 227 ? 4.839 14.753 49.260 1.00 73.75 227 LEU A N 1
ATOM 1818 C CA . LEU A 1 227 ? 5.206 13.944 50.421 1.00 73.75 227 LEU A CA 1
ATOM 1819 C C . LEU A 1 227 ? 6.227 14.698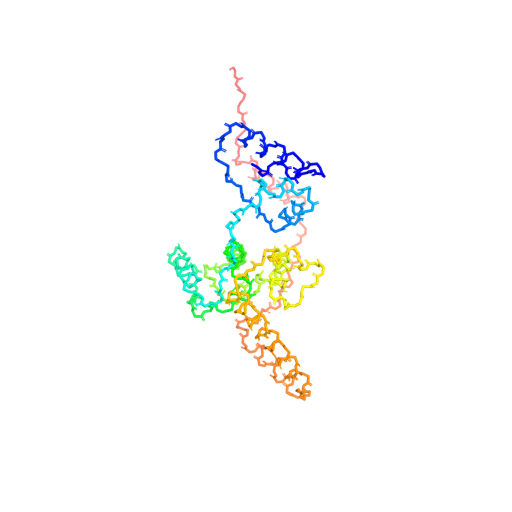 51.270 1.00 73.75 227 LEU A C 1
ATOM 1821 O O . LEU A 1 227 ? 7.165 15.312 50.753 1.00 73.75 227 LEU A O 1
ATOM 1825 N N . THR A 1 228 ? 6.051 14.605 52.579 1.00 79.38 228 THR A N 1
ATOM 1826 C CA . THR A 1 228 ? 6.945 15.218 53.559 1.00 79.38 228 THR A CA 1
ATOM 1827 C C . THR A 1 228 ? 8.256 14.427 53.619 1.00 79.38 228 THR A C 1
ATOM 1829 O O . THR A 1 228 ? 8.268 13.216 53.389 1.00 79.38 228 THR A O 1
ATOM 1832 N N . ALA A 1 229 ? 9.377 15.072 53.959 1.00 72.25 229 ALA A N 1
ATOM 1833 C CA . ALA A 1 229 ? 10.690 14.413 54.017 1.00 72.25 229 ALA A CA 1
ATOM 1834 C C . ALA A 1 229 ? 10.694 13.146 54.903 1.00 72.25 229 ALA A C 1
ATOM 1836 O O . ALA A 1 229 ? 11.320 12.147 54.555 1.00 72.25 229 ALA A O 1
ATOM 1837 N N . ALA A 1 230 ? 9.923 13.149 55.995 1.00 72.81 230 ALA A N 1
ATOM 1838 C CA . ALA A 1 230 ? 9.751 11.993 56.875 1.00 72.81 230 ALA A CA 1
ATOM 1839 C C . ALA A 1 230 ? 9.053 10.798 56.186 1.00 72.81 230 ALA A C 1
ATOM 1841 O O . ALA A 1 230 ? 9.479 9.655 56.347 1.00 72.81 230 ALA A O 1
ATOM 1842 N N . GLU A 1 231 ? 8.036 11.051 55.356 1.00 76.31 231 GLU A N 1
ATOM 1843 C CA . GLU A 1 231 ? 7.291 10.015 54.618 1.00 76.31 231 GLU A CA 1
ATOM 1844 C C . GLU A 1 231 ? 8.132 9.408 53.482 1.00 76.31 231 GLU A C 1
ATOM 1846 O O . GLU A 1 231 ? 8.008 8.224 53.157 1.00 76.31 231 GLU A O 1
ATOM 1851 N N . LEU A 1 232 ? 9.034 10.203 52.894 1.00 70.25 232 LEU A N 1
ATOM 1852 C CA . LEU A 1 232 ? 10.014 9.731 51.912 1.00 70.25 232 LEU A CA 1
ATOM 1853 C C . LEU A 1 232 ? 11.065 8.813 52.548 1.00 70.25 232 LEU A C 1
ATOM 1855 O O . LEU A 1 232 ? 11.422 7.795 51.950 1.00 70.25 232 LEU A O 1
ATOM 1859 N N . MET A 1 233 ? 11.526 9.125 53.764 1.00 71.56 233 MET A N 1
ATOM 1860 C CA . MET A 1 233 ? 12.466 8.264 54.488 1.00 71.56 233 MET A CA 1
ATOM 1861 C C . MET A 1 233 ? 11.830 6.931 54.895 1.00 71.56 233 MET A C 1
ATOM 1863 O O . MET A 1 233 ? 12.460 5.889 54.710 1.00 71.56 233 MET A O 1
ATOM 1867 N N . GLN A 1 234 ? 10.573 6.935 55.353 1.00 70.56 234 GLN A N 1
ATOM 1868 C CA . GLN A 1 234 ? 9.842 5.702 55.677 1.00 70.56 234 GLN A CA 1
ATOM 1869 C C . GLN A 1 234 ? 9.660 4.794 54.451 1.00 70.56 234 GLN A C 1
ATOM 1871 O O . GLN A 1 234 ? 9.949 3.599 54.516 1.00 70.56 234 GLN A O 1
ATOM 1876 N N . ASN A 1 235 ? 9.264 5.356 53.302 1.00 70.12 235 ASN A N 1
ATOM 1877 C CA . ASN A 1 235 ? 9.167 4.590 52.052 1.00 70.12 235 ASN A CA 1
ATOM 1878 C C . ASN A 1 235 ? 10.532 4.070 51.569 1.00 70.12 235 ASN A C 1
ATOM 1880 O O . ASN A 1 235 ? 10.627 2.969 51.019 1.00 70.12 235 ASN A O 1
ATOM 1884 N N . GLY A 1 236 ? 11.601 4.843 51.784 1.00 67.56 236 GLY A N 1
ATOM 1885 C CA . GLY A 1 236 ? 12.971 4.432 51.481 1.00 67.56 236 GLY A CA 1
ATOM 1886 C C . GLY A 1 236 ? 13.444 3.256 52.340 1.00 67.56 236 GLY A C 1
ATOM 1887 O O . GLY A 1 236 ? 14.078 2.337 51.819 1.00 67.56 236 GLY A O 1
ATOM 1888 N N . GLN A 1 237 ? 13.095 3.245 53.628 1.00 64.88 237 GLN A N 1
ATOM 1889 C CA . GLN A 1 237 ? 13.410 2.149 54.549 1.00 64.88 237 GLN A CA 1
ATOM 1890 C C . GLN A 1 237 ? 12.637 0.868 54.209 1.00 64.88 237 GLN A C 1
ATOM 1892 O O . GLN A 1 237 ? 13.247 -0.198 54.151 1.00 64.88 237 GLN A O 1
ATOM 1897 N N . MET A 1 238 ? 11.344 0.966 53.869 1.00 59.50 238 MET A N 1
ATOM 1898 C CA . MET A 1 238 ? 10.564 -0.202 53.429 1.00 59.50 238 MET A CA 1
ATOM 1899 C C . MET A 1 238 ? 11.111 -0.830 52.139 1.00 59.50 238 MET A C 1
ATOM 1901 O O . MET A 1 238 ? 11.108 -2.049 51.995 1.00 59.50 238 MET A O 1
ATOM 1905 N N . ARG A 1 239 ? 11.636 -0.023 51.206 1.00 58.97 239 ARG A N 1
ATOM 1906 C CA . ARG A 1 239 ? 12.261 -0.539 49.975 1.00 58.97 239 ARG A CA 1
ATOM 1907 C C . ARG A 1 239 ? 13.628 -1.184 5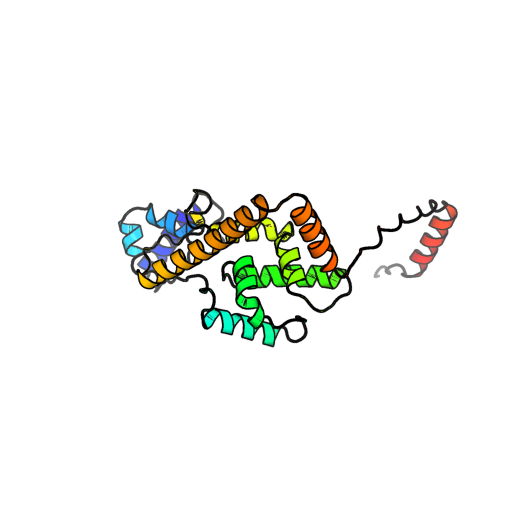0.203 1.00 58.97 239 ARG A C 1
ATOM 1909 O O . ARG A 1 239 ? 13.983 -2.094 49.462 1.00 58.97 239 ARG A O 1
ATOM 1916 N N . ARG A 1 240 ? 14.388 -0.735 51.208 1.00 57.47 240 ARG A N 1
ATOM 1917 C CA . ARG A 1 240 ? 15.705 -1.306 51.544 1.00 57.47 240 ARG A CA 1
ATOM 1918 C C . ARG A 1 240 ? 15.620 -2.631 52.309 1.00 57.47 240 ARG A C 1
ATOM 1920 O O . ARG A 1 240 ? 16.589 -3.374 52.286 1.00 57.47 240 ARG A O 1
ATOM 1927 N N . GLY A 1 241 ? 14.481 -2.952 52.927 1.00 55.81 241 GLY A N 1
ATOM 1928 C CA . GLY A 1 241 ? 14.265 -4.238 53.606 1.00 55.81 241 GLY A CA 1
ATOM 1929 C C . GLY A 1 241 ? 13.978 -5.430 52.680 1.00 55.81 241 GLY A C 1
ATOM 1930 O O . GLY A 1 241 ? 13.965 -6.561 53.148 1.00 55.81 241 GLY A O 1
ATOM 1931 N N . LEU A 1 242 ? 13.746 -5.201 51.381 1.00 55.16 242 LEU A N 1
ATOM 1932 C CA . LEU A 1 242 ? 13.330 -6.237 50.420 1.00 55.16 242 LEU A CA 1
ATOM 1933 C C . LEU A 1 242 ? 14.484 -6.910 49.654 1.00 55.16 242 LEU A C 1
ATOM 1935 O O . LEU A 1 242 ? 14.230 -7.849 48.907 1.00 55.16 242 LEU A O 1
ATOM 1939 N N . TYR A 1 243 ? 15.732 -6.468 49.837 1.00 50.34 243 TYR A N 1
ATOM 1940 C CA . TYR A 1 243 ? 16.906 -7.090 49.215 1.00 50.34 243 TYR A CA 1
ATOM 1941 C C . TYR A 1 243 ? 18.065 -7.180 50.219 1.00 50.34 243 TYR A C 1
ATOM 1943 O O . TYR A 1 243 ? 18.526 -6.134 50.684 1.00 50.34 243 TYR A O 1
ATOM 1951 N N . PRO A 1 244 ? 18.569 -8.384 50.549 1.00 54.91 244 PRO A N 1
ATOM 1952 C CA . PRO A 1 244 ? 19.817 -8.501 51.289 1.00 54.91 244 PRO A CA 1
ATOM 1953 C C . PRO A 1 244 ? 20.989 -8.044 50.397 1.00 54.91 244 PRO A C 1
ATOM 1955 O O . PRO A 1 244 ? 20.920 -8.182 49.171 1.00 54.91 244 PRO A O 1
ATOM 1958 N N . PRO A 1 245 ? 22.061 -7.474 50.976 1.00 56.81 245 PRO A N 1
ATOM 1959 C CA . PRO A 1 245 ? 23.222 -7.051 50.204 1.00 56.81 245 PRO A CA 1
ATOM 1960 C C . PRO A 1 245 ? 23.921 -8.267 49.568 1.00 56.81 245 PRO A C 1
ATOM 1962 O O . PRO A 1 245 ? 23.974 -9.329 50.192 1.00 56.81 245 PRO A O 1
ATOM 1965 N N . PRO A 1 246 ? 24.476 -8.138 48.348 1.00 48.00 246 PRO A N 1
ATOM 1966 C CA . PRO A 1 246 ? 25.232 -9.218 47.728 1.00 48.00 246 PRO A CA 1
ATOM 1967 C C . PRO A 1 246 ? 26.498 -9.488 48.552 1.00 48.00 246 PRO A C 1
ATOM 1969 O O . PRO A 1 246 ? 27.317 -8.590 48.758 1.00 48.00 246 PRO A O 1
ATOM 1972 N N . GLY A 1 247 ? 26.632 -10.718 49.052 1.00 49.31 247 GLY A N 1
ATOM 1973 C CA . GLY A 1 247 ? 27.825 -11.179 49.760 1.00 49.31 247 GLY A CA 1
ATOM 1974 C C . GLY A 1 247 ? 29.064 -11.102 48.866 1.00 49.31 247 GLY A C 1
ATOM 1975 O O . GLY A 1 247 ? 29.003 -11.429 47.680 1.00 49.31 247 GLY A O 1
ATOM 1976 N N . ARG A 1 248 ? 30.187 -10.646 49.433 1.00 41.50 248 ARG A N 1
ATOM 1977 C CA . ARG A 1 248 ? 31.508 -10.755 48.797 1.00 41.50 248 ARG A CA 1
ATOM 1978 C C . ARG A 1 248 ? 31.942 -12.226 48.792 1.00 41.50 248 ARG A C 1
ATOM 1980 O O . ARG A 1 248 ? 31.781 -12.864 49.829 1.00 41.50 248 ARG A O 1
ATOM 1987 N N . PRO A 1 249 ? 32.506 -12.745 47.691 1.00 47.62 249 PRO A N 1
ATOM 1988 C CA . PRO A 1 249 ? 33.206 -14.021 47.726 1.00 47.62 249 PRO A CA 1
ATOM 1989 C C . PRO A 1 249 ? 34.539 -13.865 48.477 1.00 47.62 249 PRO A C 1
ATOM 1991 O O . PRO A 1 249 ? 35.237 -12.865 48.281 1.00 47.62 249 PRO A O 1
ATOM 1994 N N . GLU A 1 250 ? 34.843 -14.838 49.336 1.00 44.62 250 GLU A N 1
ATOM 1995 C CA . GLU A 1 250 ? 36.214 -15.177 49.750 1.00 44.62 250 GLU A CA 1
ATOM 1996 C C . GLU A 1 250 ? 36.906 -15.990 48.650 1.00 44.62 250 GLU A C 1
ATOM 1998 O O . GLU A 1 250 ? 36.203 -16.778 47.971 1.00 44.62 250 GLU A O 1
#

Foldseek 3Di:
DVPLPPDPCSLVVVLVVLVVCVVVVHDDDDDDALVSVVVQVPDDVVSCCSPVVDDDDDDADAQPDPVLLVLQVVVCVVCPPQAPDDVNVCSVVLCLLQVNDPVLSVVLSVQLCVVCVVVVHRHGYVVSSVVSSVDPSCVVSVVQSVLQLALDHDPSSVSNDRPDDDDPVVVVSSNVNSVVVVVVVVVVVVVQVPDDPVRNVVVVVVVVVPPPDPPPDPDPPDPDDPDDPVRVVVVVVVVVVPDDDDDDDD

Sequence (250 aa):
MQFLTQSAGATNLITKSLYQFSYLGVPVVFAANYGLWRSLLKRQEQDTQRLLTSPIVLLPSEKGSEDWNRYLNGVENLLDGTFSVDIQAHSSTIYQLTAGLKRLFIQLTRLAYSSVWKQGRRQVTIEDLANSYDSVSYASSRRQVAAMLTIHPTKQSAQYQCPIPLPPIVSTRMKEYRESIRHRELTQAIQHDIRTPNERELAAKAAEITDPIKSTKPRKANRRKPLTAAELMQNGQMRRGLYPPPGRPE

pLDDT: mean 80.08, std 14.51, range [38.5, 96.19]